Protein AF-A0A929PY31-F1 (afdb_monomer_lite)

Secondary structure (DSSP, 8-state):
---GGGHHHHHHHHHHHHHTSS-HHHHHHHHHHHHHH-SS--HHHHHHHH--SHHHHHHHHHTTS-----HHHHHHHHHHHHHHHHTTSS-HHHHHHHHHHHHTTT-S-HHHHHHHHHHH-TTSTTT---HHHHHHHHHHHHHHHHTTTT--STTGGGHHHHHHHHHHHHHHHHHHHHHHHHHHHHHHHHHHHHHHHHHHHHHHHHHHHHHHHHHHHHHHHHHGGGS---HHHHHHHHHHHHHHHHHHHHHHHHHHHHHHHHHH-GGG-

Structure (mmCIF, N/CA/C/O backbone):
data_AF-A0A929PY31-F1
#
_entry.id   AF-A0A929PY31-F1
#
loop_
_atom_site.group_PDB
_atom_site.id
_atom_site.type_symbol
_atom_site.label_atom_id
_atom_site.label_alt_id
_atom_site.label_comp_id
_atom_site.label_asy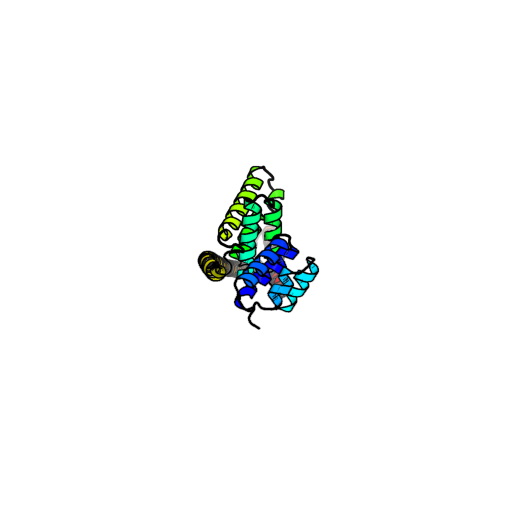m_id
_atom_site.label_entity_id
_atom_site.label_seq_id
_atom_site.pdbx_PDB_ins_code
_atom_site.Cartn_x
_atom_site.Cartn_y
_atom_site.Cartn_z
_atom_site.occupancy
_atom_site.B_iso_or_equiv
_atom_site.auth_seq_id
_atom_site.auth_comp_id
_atom_site.auth_asym_id
_atom_site.auth_atom_id
_atom_site.pdbx_PDB_model_num
ATOM 1 N N . MET A 1 1 ? 7.377 -10.486 29.058 1.00 50.53 1 MET A N 1
ATOM 2 C CA . MET A 1 1 ? 6.664 -9.681 28.049 1.00 50.53 1 MET A CA 1
ATOM 3 C C . MET A 1 1 ? 5.684 -10.590 27.327 1.00 50.53 1 MET A C 1
ATOM 5 O O . MET A 1 1 ? 6.142 -11.313 26.448 1.00 50.53 1 MET A O 1
ATOM 9 N N . PRO A 1 2 ? 4.399 -10.650 27.709 1.00 47.38 2 PRO A N 1
ATOM 10 C CA . PRO A 1 2 ? 3.445 -11.457 26.964 1.00 47.38 2 PRO A CA 1
ATOM 11 C C . PRO A 1 2 ? 2.230 -10.657 26.467 1.00 47.38 2 PRO A C 1
ATOM 13 O O . PRO A 1 2 ? 1.117 -11.148 26.478 1.00 47.38 2 PRO A O 1
ATOM 16 N N . THR A 1 3 ? 2.456 -9.489 25.864 1.00 57.97 3 THR A N 1
ATOM 17 C CA . THR A 1 3 ? 1.496 -8.870 24.925 1.00 57.97 3 THR A CA 1
ATOM 18 C C . THR A 1 3 ? 1.656 -9.390 23.491 1.00 57.97 3 THR A C 1
ATOM 20 O O . THR A 1 3 ? 1.020 -8.882 22.572 1.00 57.97 3 THR A O 1
ATOM 23 N N . GLN A 1 4 ? 2.481 -10.427 23.284 1.00 62.50 4 GLN A N 1
ATOM 24 C CA . GLN A 1 4 ? 2.746 -11.034 21.974 1.00 62.50 4 GLN A CA 1
ATOM 25 C C . GLN A 1 4 ? 1.494 -11.327 21.129 1.00 62.50 4 GLN A C 1
ATOM 27 O O . GLN A 1 4 ? 1.537 -10.980 19.949 1.00 62.50 4 GLN A O 1
ATOM 32 N N . PRO A 1 5 ? 0.382 -11.888 21.657 1.00 81.81 5 PRO A N 1
ATOM 33 C CA . PRO A 1 5 ? -0.779 -12.156 20.805 1.00 81.81 5 PRO A CA 1
ATOM 34 C C . PRO A 1 5 ? -1.480 -10.880 20.314 1.00 81.81 5 PRO A C 1
ATOM 36 O O . PRO A 1 5 ? -2.251 -10.943 19.364 1.00 81.81 5 PRO A O 1
ATOM 39 N N . TYR A 1 6 ? -1.211 -9.721 20.925 1.00 91.69 6 TYR A N 1
ATOM 40 C CA . TYR A 1 6 ? -1.878 -8.454 20.618 1.00 91.69 6 TYR A CA 1
ATOM 41 C C . TYR A 1 6 ? -1.007 -7.485 19.818 1.00 91.69 6 TYR A C 1
ATOM 43 O O . TYR A 1 6 ? -1.440 -6.369 19.552 1.00 91.69 6 TYR A O 1
ATOM 51 N N . HIS A 1 7 ? 0.210 -7.872 19.428 1.00 93.56 7 HIS A N 1
ATOM 52 C CA . HIS A 1 7 ? 1.168 -6.943 18.825 1.00 93.56 7 HIS A CA 1
ATOM 53 C C . HIS A 1 7 ? 0.610 -6.231 17.580 1.00 93.56 7 HIS A C 1
ATOM 55 O O . HIS A 1 7 ? 0.590 -5.002 17.532 1.00 93.56 7 HIS A O 1
ATOM 61 N N . SER A 1 8 ? 0.064 -6.985 16.623 1.00 95.75 8 SER A N 1
ATOM 62 C CA . SER A 1 8 ? -0.545 -6.426 15.409 1.00 95.75 8 SER A CA 1
ATOM 63 C C . SER A 1 8 ? -1.756 -5.544 15.714 1.00 95.75 8 SER A C 1
ATOM 65 O O . SER A 1 8 ? -1.954 -4.526 15.060 1.00 95.75 8 SER A O 1
ATOM 67 N N . LEU A 1 9 ? -2.552 -5.892 16.729 1.00 96.38 9 LEU A N 1
ATOM 68 C CA . LEU A 1 9 ? -3.702 -5.092 17.148 1.00 96.38 9 LEU A CA 1
ATOM 69 C C . LEU A 1 9 ? -3.266 -3.753 17.758 1.00 96.38 9 LEU A C 1
ATOM 71 O O . LEU A 1 9 ? -3.848 -2.720 17.445 1.00 96.38 9 LEU A O 1
ATOM 75 N N . LEU A 1 10 ? -2.202 -3.742 18.563 1.00 96.12 10 LEU A N 1
ATOM 76 C CA . LEU A 1 10 ? -1.644 -2.510 19.124 1.00 96.12 10 LEU A CA 1
ATOM 77 C C . LEU A 1 10 ? -1.073 -1.584 18.040 1.00 96.12 10 LEU A C 1
ATOM 79 O O . LEU A 1 10 ? -1.250 -0.371 18.127 1.00 96.12 10 LEU A O 1
ATOM 83 N N . GLN A 1 11 ? -0.458 -2.139 16.990 1.00 97.00 11 GLN A N 1
ATOM 84 C CA . GLN A 1 11 ? -0.042 -1.373 15.808 1.00 97.00 11 GLN A CA 1
ATOM 85 C C . GLN A 1 11 ? -1.248 -0.731 15.099 1.00 97.00 11 GLN A C 1
ATOM 87 O O . GLN A 1 11 ? -1.212 0.454 14.760 1.00 97.00 11 GLN A O 1
ATOM 92 N N . VAL A 1 12 ? -2.342 -1.488 14.930 1.00 97.88 12 VAL A N 1
ATOM 93 C CA . VAL A 1 12 ? -3.605 -0.987 14.361 1.00 97.88 12 VAL A CA 1
ATOM 94 C C . VAL A 1 12 ? -4.217 0.104 15.236 1.00 97.88 12 VAL A C 1
ATOM 96 O O . VAL A 1 12 ? -4.648 1.121 14.706 1.00 97.88 12 VAL A O 1
ATOM 99 N N . PHE A 1 13 ? -4.225 -0.052 16.560 1.00 97.50 13 PHE A N 1
ATOM 100 C CA . PHE A 1 13 ? -4.707 0.980 17.479 1.00 97.50 13 PHE A CA 1
ATOM 101 C C . PHE A 1 13 ? -3.868 2.246 17.421 1.00 97.50 13 PHE A C 1
ATOM 103 O O . PHE A 1 13 ? -4.427 3.338 17.366 1.00 97.50 13 PHE A O 1
ATOM 110 N N . TYR A 1 14 ? -2.541 2.116 17.389 1.00 97.19 14 TYR A N 1
ATOM 111 C CA . TYR A 1 14 ? -1.655 3.264 17.273 1.00 97.19 14 TYR A CA 1
ATOM 112 C C . TYR A 1 14 ? -1.934 4.046 15.985 1.00 97.19 14 TYR A C 1
ATOM 114 O O . TYR A 1 14 ? -2.257 5.233 16.032 1.00 97.19 14 TYR A O 1
ATOM 122 N N . PHE A 1 15 ? -1.874 3.373 14.833 1.00 97.69 15 PHE A N 1
ATOM 123 C CA . PHE A 1 15 ? -2.133 4.010 13.544 1.00 97.69 15 PHE A CA 1
ATOM 124 C C . PHE A 1 15 ? -3.570 4.539 13.452 1.00 97.69 15 PHE A C 1
ATOM 126 O O . PHE A 1 15 ? -3.802 5.666 13.011 1.00 97.69 15 PHE A O 1
ATOM 133 N N . GLY A 1 16 ? -4.534 3.746 13.916 1.00 97.44 16 GLY A N 1
ATOM 134 C CA . GLY A 1 16 ? -5.951 4.066 13.886 1.00 97.44 16 GLY A CA 1
ATOM 135 C C . GLY A 1 16 ? -6.302 5.288 14.727 1.00 97.44 16 GLY A C 1
ATOM 136 O O . GLY A 1 16 ? -7.076 6.117 14.260 1.00 97.44 16 GLY A O 1
ATOM 137 N N . LEU A 1 17 ? -5.687 5.462 15.900 1.00 96.75 17 LEU A N 1
ATOM 138 C CA . LEU A 1 17 ? -5.826 6.676 16.710 1.00 96.75 17 LEU A CA 1
ATOM 139 C C . LEU A 1 17 ? -5.235 7.901 16.008 1.00 96.75 17 LEU A C 1
ATOM 141 O O . LEU A 1 17 ? -5.871 8.951 15.978 1.00 96.75 17 LEU A O 1
ATOM 145 N N . VAL A 1 18 ? -4.035 7.775 15.423 1.00 96.50 18 VAL A N 1
ATOM 146 C CA . VAL A 1 18 ? -3.376 8.880 14.697 1.00 96.50 18 VAL A CA 1
ATOM 147 C C . VAL A 1 18 ? -4.226 9.354 13.517 1.00 96.50 18 VAL A C 1
ATOM 149 O O . VAL A 1 18 ? -4.238 10.543 13.202 1.00 96.50 18 VAL A O 1
ATOM 152 N N . ARG A 1 19 ? -4.933 8.431 12.859 1.00 96.44 19 ARG A N 1
ATOM 153 C CA . ARG A 1 19 ? -5.731 8.702 11.656 1.00 96.44 19 ARG A CA 1
ATOM 154 C C . ARG A 1 19 ? -7.234 8.834 11.901 1.00 96.44 19 ARG A C 1
ATOM 156 O O . ARG A 1 19 ? -7.964 9.044 10.944 1.00 96.44 19 ARG A O 1
ATOM 163 N N . GLY A 1 20 ? -7.704 8.716 13.143 1.00 96.19 20 GLY A N 1
ATOM 164 C CA . GLY A 1 20 ? -9.135 8.779 13.470 1.00 96.19 20 GLY A CA 1
ATOM 165 C C . GLY A 1 20 ? -9.969 7.587 12.973 1.00 96.19 20 GLY A C 1
ATOM 166 O O . GLY A 1 20 ? -11.195 7.666 12.956 1.00 96.19 20 GLY A O 1
ATOM 167 N N . ILE A 1 21 ? -9.324 6.482 12.586 1.00 97.69 21 ILE A N 1
ATOM 168 C CA . ILE A 1 21 ? -9.982 5.234 12.164 1.00 97.69 21 ILE A CA 1
ATOM 169 C C . ILE A 1 21 ? -10.531 4.489 13.383 1.00 97.69 21 ILE A C 1
ATOM 171 O O . ILE A 1 21 ? -11.618 3.921 13.319 1.00 97.69 21 ILE A O 1
ATOM 175 N N . VAL A 1 22 ? -9.774 4.512 14.486 1.00 97.62 22 VAL A N 1
ATOM 176 C CA . VAL A 1 22 ? -10.123 3.879 15.761 1.00 97.62 22 VAL A CA 1
ATOM 177 C C . VAL A 1 22 ? -10.267 4.957 16.824 1.00 97.62 22 VAL A C 1
ATOM 179 O O . VAL A 1 22 ? -9.435 5.857 16.947 1.00 97.62 22 VAL A O 1
ATOM 182 N N . THR A 1 23 ? -11.327 4.856 17.609 1.00 97.12 23 THR A N 1
ATOM 183 C CA . THR A 1 23 ? -11.631 5.762 18.710 1.00 97.12 23 THR A CA 1
ATOM 184 C C . THR A 1 23 ? -11.025 5.273 20.020 1.00 97.12 23 THR A C 1
ATOM 186 O O . THR A 1 23 ? -10.802 4.083 20.247 1.00 97.12 23 THR A O 1
ATOM 189 N N . LYS A 1 24 ? -10.829 6.210 20.951 1.00 97.25 24 LYS A N 1
ATOM 190 C CA . LYS A 1 24 ? -10.479 5.888 22.337 1.00 97.25 24 LYS A CA 1
ATOM 191 C C . LYS A 1 24 ? -11.470 4.887 22.945 1.00 97.25 24 LYS A C 1
ATOM 193 O O . LYS A 1 24 ? -11.058 3.965 23.636 1.00 97.25 24 LYS A O 1
ATOM 198 N N . GLN A 1 25 ? -12.766 5.089 22.705 1.00 97.31 25 GLN A N 1
ATOM 199 C CA . GLN A 1 25 ? -13.834 4.280 23.287 1.00 97.31 25 GLN A CA 1
ATOM 200 C C . GLN A 1 25 ? -13.745 2.819 22.844 1.00 97.31 25 GLN A C 1
ATOM 202 O O . GLN A 1 25 ? -13.938 1.939 23.674 1.00 97.31 25 GLN A O 1
ATOM 207 N N . GLU A 1 26 ? -13.413 2.560 21.578 1.00 97.56 26 GLU A N 1
ATOM 208 C CA . GLU A 1 26 ? -13.217 1.198 21.067 1.00 97.56 26 GLU A CA 1
ATOM 209 C C . GLU A 1 26 ? -12.029 0.504 21.746 1.00 97.56 26 GLU A C 1
ATOM 211 O O . GLU A 1 26 ? -12.145 -0.648 22.156 1.00 97.56 26 GLU A O 1
ATOM 216 N N . ILE A 1 27 ? -10.916 1.217 21.949 1.00 97.31 27 ILE A N 1
ATOM 217 C CA . ILE A 1 27 ? -9.728 0.670 22.627 1.00 97.31 27 ILE A CA 1
ATOM 218 C C . ILE A 1 27 ? -10.016 0.392 24.103 1.00 97.31 27 ILE A C 1
ATOM 220 O O . ILE A 1 27 ? -9.675 -0.682 24.598 1.00 97.31 27 ILE A O 1
ATOM 224 N N . SER A 1 28 ? -10.660 1.328 24.807 1.00 97.19 28 SER A N 1
ATOM 225 C CA . SER A 1 28 ? -11.035 1.132 26.211 1.00 97.19 28 SER A CA 1
ATOM 226 C C . SER A 1 28 ? -12.030 -0.022 26.364 1.00 97.19 28 SER A C 1
ATOM 228 O O . SER A 1 28 ? -11.832 -0.868 27.227 1.00 97.19 28 SER A O 1
ATOM 230 N N . ALA A 1 29 ? -13.036 -0.125 25.487 1.00 97.19 29 ALA A N 1
ATOM 231 C CA . ALA A 1 29 ? -14.001 -1.226 25.509 1.00 97.19 29 ALA A CA 1
ATOM 232 C C . ALA A 1 29 ? -13.339 -2.588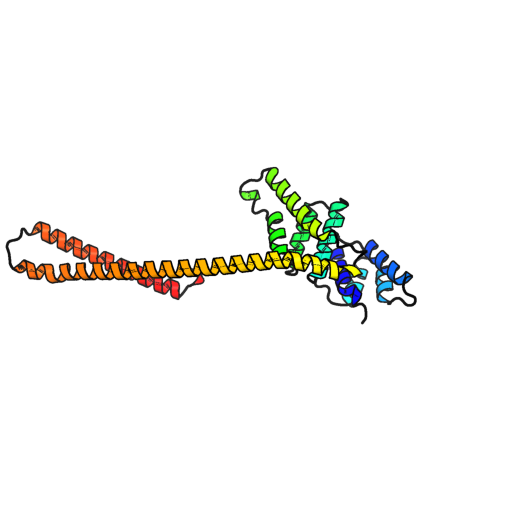 25.242 1.00 97.19 29 ALA A C 1
ATOM 234 O O . ALA A 1 29 ? -13.655 -3.579 25.906 1.00 97.19 29 ALA A O 1
ATOM 235 N N . TRP A 1 30 ? -12.388 -2.642 24.307 1.00 96.56 30 TRP A N 1
ATOM 236 C CA . TRP A 1 30 ? -11.579 -3.836 24.079 1.00 96.56 30 TRP A CA 1
ATOM 237 C C . TRP A 1 30 ? -10.756 -4.204 25.321 1.00 96.56 30 TRP A C 1
ATOM 239 O O . TRP A 1 30 ? -10.787 -5.357 25.754 1.00 96.56 30 TRP A O 1
ATOM 249 N N . ALA A 1 31 ? -10.075 -3.237 25.941 1.00 96.56 31 ALA A N 1
ATOM 250 C CA . ALA A 1 31 ? -9.284 -3.472 27.146 1.00 96.56 31 ALA A CA 1
ATOM 251 C C . ALA A 1 31 ? -10.157 -3.955 28.319 1.00 96.56 31 ALA A C 1
ATOM 253 O O . ALA A 1 31 ? -9.807 -4.930 28.986 1.00 96.56 31 ALA A O 1
ATOM 254 N N . ASP A 1 32 ? -11.330 -3.348 28.515 1.00 97.38 32 ASP A N 1
ATOM 255 C CA . ASP A 1 32 ? -12.320 -3.760 29.515 1.00 97.38 32 ASP A CA 1
ATOM 256 C C . ASP A 1 32 ? -12.763 -5.211 29.314 1.00 97.38 32 ASP A C 1
ATOM 258 O O . ASP A 1 32 ? -12.870 -5.970 30.278 1.00 97.38 32 ASP A O 1
ATOM 262 N N . SER A 1 33 ? -12.976 -5.628 28.062 1.00 96.00 33 SER A N 1
ATOM 263 C CA . SER A 1 33 ? -13.363 -7.008 27.757 1.00 96.00 33 SER A CA 1
ATOM 264 C C . SER A 1 33 ? -12.307 -8.023 28.213 1.00 96.00 33 SER A C 1
ATOM 266 O O . SER A 1 33 ? -12.654 -9.081 28.742 1.00 96.00 33 SER A O 1
ATOM 268 N N . ILE A 1 34 ? -11.020 -7.677 28.091 1.00 94.44 34 ILE A N 1
ATOM 269 C CA . ILE A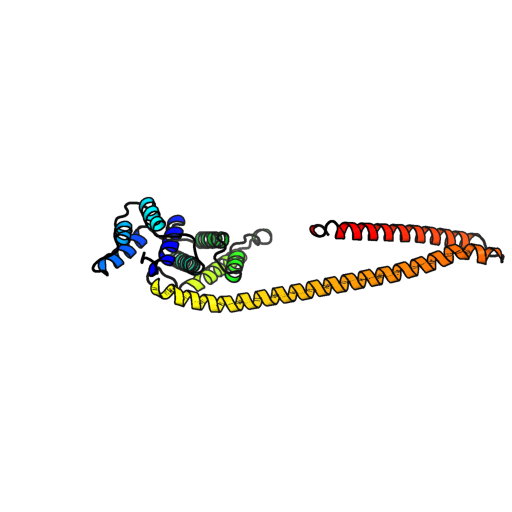 1 34 ? -9.901 -8.511 28.543 1.00 94.44 34 ILE A CA 1
ATOM 270 C C . ILE A 1 34 ? -9.832 -8.533 30.071 1.00 94.44 34 ILE A C 1
ATOM 272 O O . ILE A 1 34 ? -9.694 -9.608 30.654 1.00 94.44 34 ILE A O 1
ATOM 276 N N . ILE A 1 35 ? -9.977 -7.371 30.717 1.00 96.06 35 ILE A N 1
ATOM 277 C CA . ILE A 1 35 ? -9.991 -7.243 32.183 1.00 96.06 35 ILE A CA 1
ATOM 278 C C . ILE A 1 35 ? -11.095 -8.105 32.798 1.00 96.06 35 ILE A C 1
ATOM 280 O O . ILE A 1 35 ? -10.866 -8.772 33.800 1.00 96.06 35 ILE A O 1
ATOM 284 N N . ILE A 1 36 ? -12.284 -8.114 32.193 1.00 97.19 36 ILE A N 1
ATOM 285 C CA . ILE A 1 36 ? -13.423 -8.911 32.668 1.00 97.19 36 ILE A CA 1
ATOM 286 C C . ILE A 1 36 ? -13.185 -10.413 32.458 1.00 97.19 36 ILE A C 1
ATOM 288 O O . ILE A 1 36 ? -13.628 -11.226 33.270 1.00 97.19 36 ILE A O 1
ATOM 292 N N . ALA A 1 37 ? -12.521 -10.796 31.365 1.00 94.69 37 ALA A N 1
ATOM 293 C CA . ALA A 1 37 ? -12.315 -12.196 31.000 1.00 94.69 37 ALA A CA 1
ATOM 294 C C . ALA A 1 37 ? -11.170 -12.882 31.767 1.00 94.69 37 ALA A C 1
ATOM 296 O O . ALA A 1 37 ? -11.138 -14.112 31.832 1.00 94.69 37 ALA A O 1
ATOM 297 N N . GLN A 1 38 ? -10.224 -12.120 32.319 1.00 94.06 38 GLN A N 1
ATOM 298 C CA . GLN A 1 38 ? -9.038 -12.646 32.997 1.00 94.06 38 GLN A CA 1
ATOM 299 C C . GLN A 1 38 ? -9.145 -12.486 34.518 1.00 94.06 38 GLN A C 1
ATOM 301 O O . GLN A 1 38 ? -9.552 -11.444 35.015 1.00 94.06 38 GLN A O 1
ATOM 306 N N . GLU A 1 39 ? -8.742 -13.514 35.271 1.00 93.56 39 GLU A N 1
ATOM 307 C CA . GLU A 1 39 ? -8.720 -13.461 36.743 1.00 93.56 39 GLU A CA 1
ATOM 308 C C . GLU A 1 39 ? -7.646 -12.489 37.265 1.00 93.56 39 GLU A C 1
ATOM 310 O O . GLU A 1 39 ? -7.874 -11.758 38.226 1.00 93.56 39 GLU A O 1
ATOM 315 N N . GLU A 1 40 ? -6.497 -12.436 36.585 1.00 93.00 40 GLU A N 1
ATOM 316 C CA . GLU A 1 40 ? -5.382 -11.531 36.878 1.00 93.00 40 GLU A CA 1
ATOM 317 C C . GLU A 1 40 ? -4.955 -10.805 35.588 1.00 93.00 40 GLU A C 1
ATOM 319 O O . GLU A 1 40 ? -3.997 -11.224 34.933 1.00 93.00 40 GLU A O 1
ATOM 324 N N . PRO A 1 41 ? -5.678 -9.749 35.165 1.00 91.19 41 PRO A N 1
ATOM 325 C CA . PRO A 1 41 ? -5.353 -9.038 33.936 1.00 91.19 41 PRO A CA 1
ATOM 326 C C . PRO A 1 41 ? -4.029 -8.284 34.058 1.00 91.19 41 PRO A C 1
ATOM 328 O O . PRO A 1 41 ? -3.709 -7.703 35.099 1.00 91.19 41 PRO A O 1
ATOM 331 N N . GLU A 1 42 ? -3.258 -8.253 32.970 1.00 92.69 42 GLU A N 1
ATOM 332 C CA . GLU A 1 42 ? -2.017 -7.480 32.936 1.00 92.69 42 GLU A CA 1
ATOM 333 C C . GLU A 1 42 ? -2.298 -5.984 33.147 1.00 92.69 42 GLU A C 1
ATOM 335 O O . GLU A 1 42 ? -3.236 -5.420 32.581 1.00 92.69 42 GLU A O 1
ATOM 340 N N . TYR A 1 43 ? -1.435 -5.323 33.927 1.00 93.50 43 TYR A N 1
ATOM 341 C CA . TYR A 1 43 ? -1.570 -3.904 34.281 1.00 93.50 43 TYR A CA 1
ATOM 342 C C . TYR A 1 43 ? -1.712 -2.984 33.055 1.00 93.50 43 TYR A C 1
ATOM 344 O O . TYR A 1 43 ? -2.447 -2.004 33.102 1.00 93.50 43 TYR A O 1
ATOM 352 N N . PHE A 1 44 ? -1.097 -3.356 31.932 1.00 94.44 44 PHE A N 1
ATOM 353 C CA . PHE A 1 44 ? -1.238 -2.663 30.654 1.00 94.44 44 PHE A CA 1
ATOM 354 C C . PHE A 1 44 ? -2.701 -2.490 30.203 1.00 94.44 44 PHE A C 1
ATOM 356 O O . PHE A 1 44 ? -3.083 -1.406 29.768 1.00 94.44 44 PHE A O 1
ATOM 363 N N . PHE A 1 45 ? -3.547 -3.519 30.332 1.00 95.38 45 PHE A N 1
ATOM 364 C CA . PHE A 1 45 ? -4.959 -3.405 29.940 1.00 95.38 45 PHE A CA 1
ATOM 365 C C . PHE A 1 45 ? -5.714 -2.443 30.856 1.00 95.38 45 PHE A C 1
ATOM 367 O O . PHE A 1 45 ? -6.564 -1.688 30.389 1.00 95.38 45 PHE A O 1
ATOM 374 N N . ILE A 1 46 ? -5.362 -2.420 32.146 1.00 95.62 46 ILE A N 1
ATOM 375 C CA . ILE A 1 46 ? -5.924 -1.467 33.106 1.00 95.62 46 ILE A CA 1
ATOM 376 C C . ILE A 1 46 ? -5.557 -0.040 32.689 1.00 95.62 46 ILE A C 1
ATOM 378 O O . ILE A 1 46 ? -6.441 0.809 32.652 1.00 95.62 46 ILE A O 1
ATOM 382 N N . GLU A 1 47 ? -4.300 0.218 32.310 1.00 96.25 47 GLU A N 1
ATOM 383 C CA . GLU A 1 47 ? -3.871 1.536 31.820 1.00 96.25 47 GLU A CA 1
ATOM 384 C C . GLU A 1 47 ? -4.653 1.986 30.579 1.00 96.25 47 GLU A C 1
ATOM 386 O O . GLU A 1 47 ? -5.096 3.132 30.524 1.00 96.25 47 GLU A O 1
ATOM 391 N N . LEU A 1 48 ? -4.887 1.092 29.612 1.00 96.44 48 LEU A N 1
ATOM 392 C CA . LEU A 1 48 ? -5.689 1.409 28.424 1.00 96.44 48 LEU A CA 1
ATOM 393 C C . LEU A 1 48 ? -7.164 1.693 28.750 1.00 96.44 48 LEU A C 1
ATOM 395 O O . LEU A 1 48 ? -7.772 2.582 28.150 1.00 96.44 48 LEU A O 1
ATOM 399 N N . SER A 1 49 ? -7.740 0.950 29.695 1.00 97.50 49 SER A N 1
ATOM 400 C CA . SER A 1 49 ? -9.122 1.135 30.150 1.00 97.50 49 SER A CA 1
ATOM 401 C C . SER A 1 49 ? -9.317 2.490 30.843 1.00 97.50 49 SER A C 1
ATOM 403 O O . SER A 1 49 ? -10.258 3.223 30.531 1.00 97.50 49 SER A O 1
ATOM 405 N N . ILE A 1 50 ? -8.397 2.866 31.741 1.00 97.44 50 ILE A N 1
ATOM 406 C CA . ILE A 1 50 ? -8.529 4.079 32.565 1.00 97.44 50 ILE A CA 1
ATOM 407 C C . ILE A 1 50 ? -7.944 5.342 31.928 1.00 97.44 50 ILE A C 1
ATOM 409 O O . ILE A 1 50 ? -8.120 6.424 32.496 1.00 97.44 50 ILE A O 1
ATOM 413 N N . ALA A 1 51 ? -7.253 5.229 30.789 1.00 97.69 51 ALA A N 1
ATOM 414 C CA . ALA A 1 51 ? -6.681 6.371 30.084 1.00 97.69 51 ALA A CA 1
ATOM 415 C C . ALA A 1 51 ? -7.740 7.465 29.894 1.00 97.69 51 ALA A C 1
ATOM 417 O O . ALA A 1 51 ? -8.861 7.223 29.441 1.00 97.69 51 ALA A O 1
ATOM 418 N N . THR A 1 52 ? -7.410 8.697 30.256 1.00 96.31 52 THR A N 1
ATOM 419 C CA . THR A 1 52 ? -8.336 9.833 30.268 1.00 96.31 52 THR A CA 1
ATOM 420 C C . THR A 1 52 ? -8.360 10.567 28.933 1.00 96.31 52 THR A C 1
ATOM 422 O O . THR A 1 52 ? -9.427 11.028 28.514 1.00 96.31 52 THR A O 1
ATOM 425 N N . ASP A 1 53 ? -7.257 10.545 28.188 1.00 95.88 53 ASP A N 1
ATOM 426 C CA . ASP A 1 53 ? -7.134 11.149 26.865 1.00 95.88 53 ASP A CA 1
ATOM 427 C C . ASP A 1 53 ? -6.344 10.274 25.867 1.00 95.88 53 ASP A C 1
ATOM 429 O O . ASP A 1 53 ? -5.888 9.174 26.180 1.00 95.88 53 ASP A O 1
ATOM 433 N N . ILE A 1 54 ? -6.245 10.747 24.620 1.00 95.88 54 ILE A N 1
ATOM 434 C CA . ILE A 1 54 ? -5.556 10.039 23.529 1.00 95.88 54 ILE A CA 1
ATOM 435 C C . ILE A 1 54 ? -4.028 10.007 23.746 1.00 95.88 54 ILE A C 1
ATOM 437 O O . ILE A 1 54 ? -3.373 9.057 23.323 1.00 95.88 54 ILE A O 1
ATOM 441 N N . ASN A 1 55 ? -3.443 10.999 24.426 1.00 95.94 55 ASN A N 1
ATOM 442 C CA . ASN A 1 55 ? -1.998 11.042 24.674 1.00 95.94 55 ASN A CA 1
ATOM 443 C C . ASN A 1 55 ? -1.575 9.980 25.695 1.00 95.94 55 ASN A C 1
ATOM 445 O O . ASN A 1 55 ? -0.522 9.354 25.541 1.00 95.94 55 ASN A O 1
ATOM 449 N N . GLU A 1 56 ? -2.403 9.754 26.716 1.00 96.44 56 GLU A N 1
ATOM 450 C CA . GLU A 1 56 ? -2.217 8.660 27.670 1.00 96.44 56 GLU A CA 1
ATOM 451 C C . GLU A 1 56 ? -2.291 7.300 26.963 1.00 96.44 56 GLU A C 1
ATOM 453 O O . GLU A 1 56 ? -1.398 6.474 27.155 1.00 96.44 56 GLU A O 1
ATOM 458 N N . LEU A 1 57 ? -3.257 7.103 26.052 1.00 95.81 57 LEU A N 1
ATOM 459 C CA . LEU A 1 57 ? -3.320 5.894 25.220 1.00 95.81 57 LEU A CA 1
ATOM 460 C C . LEU A 1 57 ? -2.069 5.710 24.354 1.00 95.81 57 LEU A C 1
ATOM 462 O O . LEU A 1 57 ? -1.514 4.613 24.313 1.00 95.81 57 LEU A O 1
ATOM 466 N N . PHE A 1 58 ? -1.585 6.764 23.690 1.00 95.12 58 PHE A N 1
ATOM 467 C CA . PHE A 1 58 ? -0.349 6.678 22.908 1.00 95.12 58 PHE A CA 1
ATOM 468 C C . PHE A 1 58 ? 0.849 6.287 23.765 1.00 95.12 58 PHE A C 1
ATOM 470 O O . PHE A 1 58 ? 1.671 5.478 23.337 1.00 95.12 58 PHE A O 1
ATOM 477 N N . THR A 1 59 ? 0.952 6.851 24.967 1.00 94.56 59 THR A N 1
ATOM 478 C CA . THR A 1 59 ? 2.042 6.543 25.896 1.00 94.56 59 THR A CA 1
ATOM 479 C C . THR A 1 59 ? 1.986 5.081 26.332 1.00 94.56 59 THR A C 1
ATOM 481 O O . THR A 1 59 ? 3.005 4.393 26.273 1.00 94.56 59 THR A O 1
ATOM 484 N N . ALA A 1 60 ? 0.796 4.588 26.686 1.00 94.62 60 ALA A N 1
ATOM 485 C CA . ALA A 1 60 ? 0.586 3.195 27.058 1.00 94.62 60 ALA A CA 1
ATOM 486 C C . ALA A 1 60 ? 0.935 2.245 25.901 1.00 94.62 60 ALA A C 1
ATOM 488 O O . ALA A 1 60 ? 1.759 1.350 26.081 1.00 94.62 60 ALA A O 1
ATOM 489 N N . ILE A 1 61 ? 0.398 2.469 24.695 1.00 94.75 61 ILE A N 1
ATOM 490 C CA . ILE A 1 61 ? 0.649 1.610 23.523 1.00 94.75 61 ILE A CA 1
ATOM 491 C C . ILE A 1 61 ? 2.142 1.593 23.151 1.00 94.75 61 ILE A C 1
ATOM 493 O O . ILE A 1 61 ? 2.721 0.519 22.985 1.00 94.75 61 ILE A O 1
ATOM 497 N N . ASN A 1 62 ? 2.794 2.760 23.090 1.00 92.06 62 ASN A N 1
ATOM 498 C CA . ASN A 1 62 ? 4.221 2.865 22.760 1.00 92.06 62 ASN A CA 1
ATOM 499 C C . ASN A 1 62 ? 5.139 2.197 23.794 1.00 92.06 62 ASN A C 1
ATOM 501 O O . ASN A 1 62 ? 6.269 1.840 23.469 1.00 92.06 62 ASN A O 1
ATOM 505 N N . SER A 1 63 ? 4.692 2.038 25.044 1.00 91.12 63 SER A N 1
ATOM 506 C CA . SER A 1 63 ? 5.509 1.416 26.093 1.00 91.12 63 SER A CA 1
ATOM 507 C C . SER A 1 63 ? 5.738 -0.087 25.877 1.00 91.12 63 SER A C 1
ATOM 509 O O . SER A 1 63 ? 6.658 -0.663 26.460 1.00 91.12 63 SER A O 1
ATOM 511 N N . VAL A 1 64 ? 4.919 -0.722 25.031 1.00 86.88 64 VAL A N 1
ATOM 512 C CA . VAL A 1 64 ? 4.845 -2.182 24.899 1.00 86.88 64 VAL A CA 1
ATOM 513 C C . VAL A 1 64 ? 5.616 -2.725 23.693 1.00 86.88 64 VAL A C 1
ATOM 515 O O . VAL A 1 64 ? 5.971 -3.906 23.686 1.00 86.88 64 VAL A O 1
ATOM 518 N N . GLY A 1 65 ? 5.940 -1.901 22.693 1.00 82.12 65 GLY A N 1
ATOM 519 C CA . GLY A 1 65 ? 6.748 -2.355 21.562 1.00 82.12 65 GLY A CA 1
ATOM 520 C C . GLY A 1 65 ? 6.714 -1.451 20.337 1.00 82.12 65 GLY A C 1
ATOM 521 O O . GLY A 1 65 ? 6.324 -0.290 20.406 1.00 82.12 65 GLY A O 1
ATOM 522 N N . ASP A 1 66 ? 7.162 -2.020 19.219 1.00 89.12 66 ASP A N 1
ATOM 523 C CA . ASP A 1 66 ? 7.192 -1.356 17.919 1.00 89.12 66 ASP A CA 1
ATOM 524 C C . ASP A 1 66 ? 5.775 -1.047 17.414 1.00 89.12 66 ASP A C 1
ATOM 526 O O . ASP A 1 66 ? 4.895 -1.912 17.415 1.00 89.12 66 ASP A O 1
ATOM 530 N N . THR A 1 67 ? 5.571 0.193 16.982 1.00 91.81 67 THR A N 1
ATOM 531 C CA . THR A 1 67 ? 4.313 0.694 16.423 1.00 91.81 67 THR A CA 1
ATOM 532 C C . THR A 1 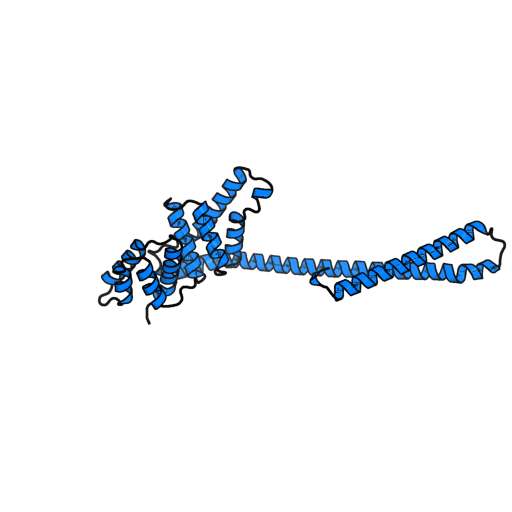67 ? 4.332 0.789 14.901 1.00 91.81 67 THR A C 1
ATOM 534 O O . THR A 1 67 ? 3.325 1.176 14.304 1.00 91.81 67 THR A O 1
ATOM 537 N N . ALA A 1 68 ? 5.441 0.408 14.258 1.00 95.31 68 ALA A N 1
ATOM 538 C CA . ALA A 1 68 ? 5.499 0.257 12.814 1.00 95.31 68 ALA A CA 1
ATOM 539 C C . ALA A 1 68 ? 4.496 -0.804 12.344 1.00 95.31 68 ALA A C 1
ATOM 541 O O . ALA A 1 68 ? 4.393 -1.886 12.920 1.00 95.31 68 ALA A O 1
ATOM 542 N N . LEU A 1 69 ? 3.747 -0.494 11.285 1.00 97.44 69 LEU A N 1
ATOM 543 C CA . LEU A 1 69 ? 2.832 -1.458 10.688 1.00 97.44 69 LEU A CA 1
ATOM 544 C C . LEU A 1 69 ? 3.614 -2.610 10.043 1.00 97.44 69 LEU A C 1
ATOM 546 O O . LEU A 1 69 ? 4.681 -2.433 9.461 1.00 97.44 69 LEU A O 1
ATOM 550 N N . THR A 1 70 ? 3.027 -3.795 10.111 1.00 97.06 70 THR A N 1
ATOM 551 C CA . THR A 1 70 ? 3.412 -4.980 9.345 1.00 97.06 70 THR A CA 1
ATOM 552 C C . THR A 1 70 ? 2.393 -5.186 8.220 1.00 97.06 70 THR A C 1
ATOM 554 O O . THR A 1 70 ? 1.308 -4.601 8.268 1.00 97.06 70 THR A O 1
ATOM 557 N N . PRO A 1 71 ? 2.654 -6.065 7.237 1.00 97.88 71 PRO A N 1
ATOM 558 C CA . PRO A 1 71 ? 1.650 -6.398 6.225 1.00 97.88 71 PRO A CA 1
ATOM 559 C C . PRO A 1 71 ? 0.327 -6.914 6.818 1.00 97.88 71 PRO A C 1
ATOM 561 O O . PRO A 1 71 ? -0.745 -6.674 6.270 1.00 97.88 71 PRO A O 1
ATOM 564 N N . LEU A 1 72 ? 0.375 -7.616 7.957 1.00 97.88 72 LEU A N 1
ATOM 565 C CA . LEU A 1 72 ? -0.818 -8.076 8.669 1.00 97.88 72 LEU A CA 1
ATOM 566 C C . LEU A 1 72 ? -1.628 -6.903 9.230 1.00 97.88 72 LEU A C 1
ATOM 568 O O . LEU A 1 72 ? -2.819 -6.786 8.942 1.00 97.88 72 LEU A O 1
ATOM 572 N N . SER A 1 73 ? -0.989 -6.027 10.011 1.00 98.06 73 SER A N 1
ATOM 573 C CA . SER A 1 73 ? -1.678 -4.893 10.632 1.00 98.06 73 SER A CA 1
ATOM 574 C C . SER A 1 73 ? -2.114 -3.845 9.608 1.00 98.06 73 SER A C 1
ATOM 576 O O . SER A 1 73 ? -3.208 -3.310 9.739 1.00 98.06 73 SER A O 1
ATOM 578 N N . ALA A 1 74 ? -1.353 -3.610 8.536 1.00 98.50 74 ALA A N 1
ATOM 579 C CA . ALA A 1 74 ? -1.763 -2.722 7.446 1.00 98.50 74 ALA A CA 1
ATOM 580 C C . ALA A 1 74 ? -3.054 -3.196 6.754 1.00 98.50 74 ALA A C 1
ATOM 582 O O . ALA A 1 74 ? -3.958 -2.400 6.508 1.00 98.50 74 ALA A O 1
ATOM 583 N N . ARG A 1 75 ? -3.195 -4.502 6.506 1.00 98.62 75 ARG A N 1
ATOM 584 C CA . ARG A 1 75 ? -4.427 -5.076 5.935 1.00 98.62 75 ARG A CA 1
ATOM 585 C C . ARG A 1 75 ? -5.601 -5.045 6.902 1.00 98.62 75 ARG A C 1
ATOM 587 O O . ARG A 1 75 ? -6.731 -4.821 6.477 1.00 98.62 75 ARG A O 1
ATOM 594 N N . ALA A 1 76 ? -5.340 -5.218 8.196 1.00 98.56 76 ALA A N 1
ATOM 595 C CA . ALA A 1 76 ? -6.361 -5.003 9.210 1.00 98.56 76 ALA A CA 1
ATOM 596 C C . ALA A 1 76 ? -6.842 -3.542 9.207 1.00 98.56 76 ALA A C 1
ATOM 598 O O . ALA A 1 76 ? -8.047 -3.312 9.231 1.00 98.56 76 ALA A O 1
ATOM 599 N N . VAL A 1 77 ? -5.936 -2.561 9.070 1.00 98.69 77 VAL A N 1
ATOM 600 C CA . VAL A 1 77 ? -6.314 -1.148 8.880 1.00 98.69 77 VAL A CA 1
ATOM 601 C C . VAL A 1 77 ? -7.193 -0.969 7.636 1.00 98.69 77 VAL A C 1
ATOM 603 O O . VAL A 1 77 ? -8.215 -0.298 7.741 1.00 98.69 77 VAL A O 1
ATOM 606 N N . LEU A 1 78 ? -6.864 -1.589 6.494 1.00 98.75 78 LEU A N 1
ATOM 607 C CA . LEU A 1 78 ? -7.717 -1.546 5.292 1.00 98.75 78 LEU A CA 1
ATOM 608 C C . LEU A 1 78 ? -9.133 -2.076 5.563 1.00 98.75 78 LEU A C 1
ATOM 610 O O . LEU A 1 78 ? -10.111 -1.459 5.145 1.00 98.75 78 LEU A O 1
ATOM 614 N N . GLY A 1 79 ? -9.264 -3.171 6.315 1.00 98.62 79 GLY A N 1
ATOM 615 C CA . GLY A 1 79 ? -10.575 -3.681 6.721 1.00 98.62 79 GLY A CA 1
ATOM 616 C C . GLY A 1 79 ? -11.331 -2.739 7.658 1.00 98.62 79 GLY A C 1
ATOM 617 O O . GLY A 1 79 ? -12.536 -2.559 7.510 1.00 98.62 79 GLY A O 1
ATOM 618 N N . LEU A 1 80 ? -10.643 -2.058 8.579 1.00 98.62 80 LEU A N 1
ATOM 619 C CA . LEU A 1 80 ? -11.285 -1.035 9.410 1.00 98.62 80 LEU A CA 1
ATOM 620 C C . LEU A 1 80 ? -11.741 0.172 8.584 1.00 98.62 80 LEU A C 1
ATOM 622 O O . LEU A 1 80 ? -12.839 0.671 8.814 1.00 98.62 80 LEU A O 1
ATOM 626 N N . ILE A 1 81 ? -10.950 0.612 7.601 1.00 98.62 81 ILE A N 1
ATOM 627 C CA . ILE A 1 81 ? -11.356 1.666 6.658 1.00 98.62 81 ILE A CA 1
ATOM 628 C C . ILE A 1 81 ? -12.634 1.244 5.923 1.00 98.62 81 ILE A C 1
ATOM 630 O O . ILE A 1 81 ? -13.574 2.035 5.854 1.00 98.62 81 ILE A O 1
ATOM 634 N N . TRP A 1 82 ? -12.708 -0.008 5.450 1.00 98.62 82 TRP A N 1
ATOM 635 C CA . TRP A 1 82 ? -13.924 -0.563 4.849 1.00 98.62 82 TRP A CA 1
ATOM 636 C C . TRP A 1 82 ? -15.137 -0.439 5.779 1.00 98.62 82 TRP A C 1
ATOM 638 O O . TRP A 1 82 ? -16.147 0.133 5.380 1.00 98.62 82 TRP A O 1
ATOM 648 N N . HIS A 1 83 ? -15.040 -0.907 7.028 1.00 98.44 83 HIS A N 1
ATOM 649 C CA . HIS A 1 83 ? -16.173 -0.869 7.965 1.00 98.44 83 HIS A CA 1
ATOM 650 C C . HIS A 1 83 ? -16.624 0.556 8.288 1.00 98.44 83 HIS A C 1
ATOM 652 O O . HIS A 1 83 ? -17.816 0.817 8.444 1.00 98.44 83 HIS A O 1
ATOM 658 N N . ARG A 1 84 ? -15.683 1.504 8.372 1.00 98.19 84 ARG A N 1
ATOM 659 C CA . ARG A 1 84 ? -15.994 2.925 8.587 1.00 98.19 84 ARG A CA 1
ATOM 660 C C . ARG A 1 84 ? -16.717 3.524 7.380 1.00 98.19 84 ARG A C 1
ATOM 662 O O . ARG A 1 84 ? -17.677 4.269 7.573 1.00 98.19 84 ARG A O 1
ATOM 669 N N . LEU A 1 85 ? -16.284 3.179 6.167 1.00 98.31 85 LEU A N 1
ATOM 670 C CA . LEU A 1 85 ? -16.931 3.584 4.919 1.00 98.31 85 LEU A CA 1
ATOM 671 C C . LEU A 1 85 ? -18.341 2.981 4.803 1.00 98.31 85 LEU A C 1
ATOM 673 O O . LEU A 1 85 ? -19.299 3.704 4.546 1.00 98.31 85 LEU A O 1
ATOM 677 N N . GLU A 1 86 ? -18.488 1.678 5.053 1.00 98.44 86 GLU A N 1
ATOM 678 C CA . GLU A 1 86 ? -19.768 0.957 4.998 1.00 98.44 86 GLU A CA 1
ATOM 679 C C . GLU A 1 86 ? -20.780 1.500 6.020 1.00 98.44 86 GLU A C 1
ATOM 681 O O . GLU A 1 86 ? -21.963 1.657 5.714 1.00 98.44 86 GLU A O 1
ATOM 686 N N . ALA A 1 87 ? -20.313 1.868 7.216 1.00 97.94 87 ALA A N 1
ATOM 687 C CA . ALA A 1 87 ? -21.135 2.505 8.243 1.00 97.94 87 ALA A CA 1
ATOM 688 C C . ALA A 1 87 ? -21.497 3.974 7.933 1.00 97.94 87 ALA A C 1
ATOM 690 O O . ALA A 1 87 ? -22.246 4.588 8.696 1.00 97.94 87 ALA A O 1
ATOM 691 N N . GLY A 1 88 ? -20.956 4.561 6.858 1.00 97.81 88 GLY A N 1
ATOM 692 C CA . GLY A 1 88 ? -21.114 5.979 6.524 1.00 97.81 88 GLY A CA 1
ATOM 693 C C . GLY A 1 88 ? -20.435 6.923 7.522 1.00 97.81 88 GLY A C 1
ATOM 694 O O . GLY A 1 88 ? -20.828 8.083 7.637 1.00 97.81 88 GLY A O 1
ATOM 695 N N . ALA A 1 89 ? -19.456 6.424 8.284 1.00 97.69 89 ALA A N 1
ATOM 696 C CA . ALA A 1 89 ? -18.706 7.212 9.258 1.00 97.69 89 ALA A CA 1
ATOM 697 C C . ALA A 1 89 ? -17.597 8.056 8.609 1.00 97.69 89 ALA A C 1
ATOM 699 O O . ALA A 1 89 ? -17.181 9.050 9.199 1.00 97.69 89 ALA A O 1
ATOM 700 N N . ILE A 1 90 ? -17.142 7.644 7.424 1.00 98.19 90 ILE A N 1
ATOM 701 C CA . ILE A 1 90 ? -16.245 8.377 6.525 1.00 98.19 90 ILE A CA 1
ATOM 702 C C . ILE A 1 90 ? -16.811 8.286 5.104 1.00 98.19 90 ILE A C 1
ATOM 704 O O . ILE A 1 90 ? -17.547 7.344 4.793 1.00 98.19 90 ILE A O 1
ATOM 708 N N . ASP A 1 91 ? -16.483 9.247 4.244 1.00 97.75 91 ASP A N 1
ATOM 709 C CA . ASP A 1 91 ? -16.791 9.144 2.817 1.00 97.75 91 ASP A CA 1
ATOM 710 C C . ASP A 1 91 ? -15.675 8.412 2.046 1.00 97.75 91 ASP A C 1
ATOM 712 O O . ASP A 1 91 ? -14.633 8.043 2.594 1.00 97.75 91 ASP A O 1
ATOM 716 N N . ILE A 1 92 ? -15.912 8.140 0.761 1.00 96.69 92 ILE A N 1
ATOM 717 C CA . ILE A 1 92 ? -14.937 7.434 -0.082 1.00 96.69 92 ILE A CA 1
ATOM 718 C C . ILE A 1 92 ? -13.674 8.263 -0.345 1.00 96.69 92 ILE A C 1
ATOM 720 O O . ILE A 1 92 ? -12.612 7.673 -0.505 1.00 96.69 92 ILE A O 1
ATOM 724 N N . GLU A 1 93 ? -13.742 9.599 -0.349 1.00 95.38 93 GLU A N 1
ATOM 725 C CA . GLU A 1 93 ? -12.548 10.431 -0.558 1.00 95.38 93 GLU A CA 1
ATOM 726 C C . GLU A 1 93 ? -11.612 10.328 0.643 1.00 95.38 93 GLU A C 1
ATOM 728 O O . GLU A 1 93 ? -10.402 10.144 0.497 1.00 95.38 93 GLU A O 1
ATOM 733 N N . GLU A 1 94 ? -12.184 10.372 1.845 1.00 97.12 94 GLU A N 1
ATOM 734 C CA . GLU A 1 94 ? -11.464 10.127 3.086 1.00 97.12 94 GLU A CA 1
ATOM 735 C C . GLU A 1 94 ? -10.894 8.701 3.117 1.00 97.12 94 GLU A C 1
ATOM 737 O O . GLU A 1 94 ? -9.714 8.518 3.421 1.00 97.12 94 GLU A O 1
ATOM 742 N N . ALA A 1 95 ? -11.672 7.688 2.718 1.00 98.00 95 ALA A N 1
ATOM 743 C CA . ALA A 1 95 ? -11.196 6.306 2.643 1.00 98.00 95 ALA A CA 1
ATOM 744 C C . ALA A 1 95 ? -10.019 6.129 1.659 1.00 98.00 95 ALA A C 1
ATOM 746 O O . ALA A 1 95 ? -9.029 5.474 2.000 1.00 98.00 95 ALA A O 1
ATOM 747 N N . ILE A 1 96 ? -10.079 6.745 0.471 1.00 95.75 96 ILE A N 1
ATOM 748 C CA . ILE A 1 96 ? -8.984 6.742 -0.516 1.00 95.75 96 ILE A CA 1
ATOM 749 C C . ILE A 1 96 ? -7.752 7.463 0.049 1.00 95.75 96 ILE A C 1
ATOM 751 O O . ILE A 1 96 ? -6.642 6.934 -0.031 1.00 95.75 96 ILE A O 1
ATOM 755 N N . SER A 1 97 ? -7.929 8.621 0.694 1.00 95.69 97 SER A N 1
ATOM 756 C CA . SER A 1 97 ? -6.827 9.350 1.339 1.00 95.69 97 SER A CA 1
ATOM 757 C C . SER A 1 97 ? -6.145 8.531 2.445 1.00 95.69 97 SER A C 1
ATOM 759 O O . SER A 1 97 ? -4.921 8.603 2.618 1.00 95.69 97 SER A O 1
ATOM 761 N N . LEU A 1 98 ? -6.907 7.732 3.192 1.00 97.50 98 LEU A N 1
ATOM 762 C CA . LEU A 1 98 ? -6.360 6.821 4.197 1.00 97.50 98 LEU A CA 1
ATOM 763 C C . LEU A 1 98 ? -5.591 5.657 3.551 1.00 97.50 98 LEU A C 1
ATOM 765 O O . LEU A 1 98 ? -4.515 5.307 4.041 1.00 97.50 98 LEU A O 1
ATOM 769 N N . CYS A 1 99 ? -6.074 5.113 2.428 1.00 97.38 99 CYS A N 1
ATOM 770 C CA . CYS A 1 99 ? -5.349 4.101 1.648 1.00 97.38 99 CYS A CA 1
ATOM 771 C C . CYS A 1 99 ? -4.011 4.637 1.116 1.00 97.38 99 CYS A C 1
ATOM 773 O O . CYS A 1 99 ? -2.980 3.990 1.291 1.00 97.38 99 CYS A O 1
ATOM 775 N N . SER A 1 100 ? -4.005 5.850 0.555 1.00 94.88 100 SER A N 1
ATOM 776 C CA . SER A 1 100 ? -2.796 6.562 0.105 1.00 94.88 100 SER A CA 1
ATOM 777 C C . SER A 1 100 ? -1.757 6.711 1.222 1.00 94.88 100 SER A C 1
ATOM 779 O O . SER A 1 100 ? -0.556 6.511 1.047 1.00 94.88 100 SER A O 1
ATOM 781 N N . THR A 1 101 ? -2.209 6.978 2.446 1.00 95.81 101 THR A N 1
ATOM 782 C CA . THR A 1 101 ? -1.286 7.053 3.581 1.00 95.81 101 THR A CA 1
ATOM 783 C C . THR A 1 101 ? -0.564 5.721 3.816 1.00 95.81 101 THR A C 1
ATOM 785 O O . THR A 1 101 ? 0.616 5.729 4.165 1.00 95.81 101 THR A O 1
ATOM 788 N N . LEU A 1 102 ? -1.230 4.580 3.614 1.00 96.56 102 LEU A N 1
ATOM 789 C CA . LEU A 1 102 ? -0.617 3.259 3.783 1.00 96.56 102 LEU A CA 1
ATOM 790 C C . LEU A 1 102 ? 0.413 2.943 2.690 1.00 96.56 102 LEU A C 1
ATOM 792 O O . LEU A 1 102 ? 1.427 2.317 2.999 1.00 96.56 102 LEU A O 1
ATOM 796 N N . THR A 1 103 ? 0.214 3.405 1.449 1.00 95.25 103 THR A N 1
ATOM 797 C CA . THR A 1 103 ? 1.194 3.193 0.363 1.00 95.25 103 THR A CA 1
ATOM 798 C C . THR A 1 103 ? 2.518 3.899 0.654 1.00 95.25 103 THR A C 1
ATOM 800 O O . THR A 1 103 ? 3.584 3.360 0.363 1.00 95.25 103 THR A O 1
ATOM 803 N N . SER A 1 104 ? 2.478 5.051 1.334 1.00 93.38 104 SER A N 1
ATOM 804 C CA . SER A 1 104 ? 3.678 5.800 1.735 1.00 93.38 104 SER A CA 1
ATOM 805 C C . SER A 1 104 ? 4.560 5.092 2.777 1.00 93.38 104 SER A C 1
ATOM 807 O O . SER A 1 104 ? 5.700 5.505 2.994 1.00 93.38 104 SER A O 1
ATOM 809 N N . LEU A 1 105 ? 4.048 4.038 3.424 1.00 94.50 105 LEU A N 1
ATOM 810 C CA . LEU A 1 105 ? 4.750 3.298 4.475 1.00 94.50 105 LEU A CA 1
ATOM 811 C C . LEU A 1 105 ? 5.524 2.076 3.961 1.00 94.50 105 LEU A C 1
ATOM 813 O O . LEU A 1 105 ? 6.249 1.477 4.749 1.00 94.50 105 LEU A O 1
ATOM 817 N N . ASP A 1 106 ? 5.378 1.705 2.683 1.00 95.06 106 ASP A N 1
ATOM 818 C CA . ASP A 1 106 ? 6.044 0.536 2.071 1.00 95.06 106 ASP A CA 1
ATOM 819 C C . ASP A 1 106 ? 5.765 -0.798 2.808 1.00 95.06 106 ASP A C 1
ATOM 821 O O . ASP A 1 106 ? 6.613 -1.680 2.918 1.00 95.06 106 ASP A O 1
ATOM 825 N N . VAL A 1 107 ? 4.554 -0.938 3.366 1.00 97.12 107 VAL A N 1
ATOM 826 C CA . VAL A 1 107 ? 4.113 -2.138 4.115 1.00 97.12 107 VAL A CA 1
ATOM 827 C C . VAL A 1 107 ? 3.182 -3.052 3.318 1.00 97.12 107 VAL A C 1
ATOM 829 O O . VAL A 1 107 ? 2.920 -4.184 3.730 1.00 97.12 107 VAL A O 1
ATOM 832 N N . LEU A 1 108 ? 2.656 -2.559 2.198 1.00 97.75 108 LEU A N 1
ATOM 833 C CA . LEU A 1 108 ? 1.758 -3.283 1.304 1.00 97.75 108 LEU A CA 1
ATOM 834 C C . LEU A 1 108 ? 2.555 -3.958 0.181 1.00 97.75 108 LEU A C 1
ATOM 836 O O . LEU A 1 108 ? 3.670 -3.556 -0.143 1.00 97.75 108 LEU A O 1
ATOM 840 N N . THR A 1 109 ? 1.986 -4.992 -0.434 1.00 97.50 109 THR A N 1
ATOM 841 C CA . THR A 1 109 ? 2.588 -5.612 -1.624 1.00 97.50 109 THR A CA 1
ATOM 842 C C . THR A 1 109 ? 2.527 -4.677 -2.833 1.00 97.50 109 THR A C 1
ATOM 844 O O . THR A 1 109 ? 1.784 -3.690 -2.843 1.00 97.50 109 THR A O 1
ATOM 847 N N . TRP A 1 110 ? 3.286 -4.999 -3.886 1.00 96.31 110 TRP A N 1
ATOM 848 C CA . TRP A 1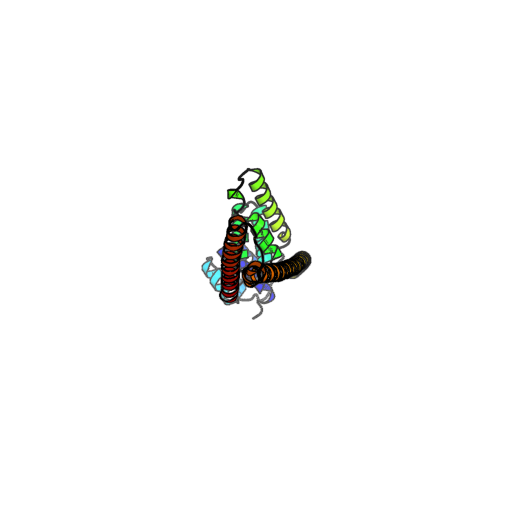 110 ? 3.196 -4.259 -5.143 1.00 96.31 110 TRP A CA 1
ATOM 849 C C . TRP A 1 110 ? 1.784 -4.340 -5.731 1.00 96.31 110 TRP A C 1
ATOM 851 O O . TRP A 1 110 ? 1.263 -3.309 -6.140 1.00 96.31 110 TRP A O 1
ATOM 861 N N . ALA A 1 111 ? 1.141 -5.515 -5.705 1.00 97.38 111 ALA A N 1
ATOM 862 C CA . ALA A 1 111 ? -0.236 -5.681 -6.175 1.00 97.38 111 ALA A CA 1
ATOM 863 C C . ALA A 1 111 ? -1.213 -4.723 -5.464 1.00 97.38 111 ALA A C 1
ATOM 865 O O . ALA A 1 111 ? -1.921 -3.962 -6.115 1.00 97.38 111 ALA A O 1
ATOM 866 N N . GLU A 1 112 ? -1.176 -4.687 -4.130 1.00 98.06 112 GLU A N 1
ATOM 867 C CA . GLU A 1 112 ? -2.005 -3.780 -3.322 1.00 98.06 112 GLU A CA 1
ATOM 868 C C . GLU A 1 112 ? -1.707 -2.306 -3.619 1.00 98.06 112 GLU A C 1
ATOM 870 O O . GLU A 1 112 ? -2.617 -1.506 -3.814 1.00 98.06 112 GLU A O 1
ATOM 875 N N . THR A 1 113 ? -0.424 -1.950 -3.684 1.00 97.06 113 THR A N 1
ATOM 876 C CA . THR A 1 113 ? 0.013 -0.575 -3.957 1.00 97.06 113 THR A CA 1
ATOM 877 C C . THR A 1 113 ? -0.390 -0.127 -5.362 1.00 97.06 113 THR A C 1
ATOM 879 O O . THR A 1 113 ? -0.804 1.013 -5.545 1.00 97.06 113 THR A O 1
ATOM 882 N N . SER A 1 114 ? -0.298 -1.018 -6.352 1.00 94.56 114 SER A N 1
ATOM 883 C CA . SER A 1 114 ? -0.691 -0.746 -7.735 1.00 94.56 114 SER A CA 1
ATOM 884 C C . SER A 1 114 ? -2.198 -0.534 -7.860 1.00 94.56 114 SER A C 1
ATOM 886 O O . SER A 1 114 ? -2.609 0.358 -8.596 1.00 94.56 114 SER A O 1
ATOM 888 N N . GLU A 1 115 ? -3.012 -1.318 -7.148 1.00 94.94 115 GLU A N 1
ATOM 889 C CA . GLU A 1 115 ? -4.466 -1.125 -7.127 1.00 94.94 115 GLU A CA 1
ATOM 890 C C . GLU A 1 115 ? -4.847 0.197 -6.455 1.00 94.94 115 GLU A C 1
ATOM 892 O O . GLU A 1 115 ? -5.657 0.939 -7.006 1.00 94.94 115 GLU A O 1
ATOM 897 N N . ILE A 1 116 ? -4.220 0.546 -5.321 1.00 95.75 116 ILE A N 1
ATOM 898 C CA . ILE A 1 116 ? -4.439 1.856 -4.686 1.00 95.75 116 ILE A CA 1
ATOM 899 C C . ILE A 1 116 ? -4.062 2.982 -5.643 1.00 95.75 116 ILE A C 1
ATOM 901 O O . ILE A 1 116 ? -4.832 3.921 -5.816 1.00 95.75 116 ILE A O 1
ATOM 905 N N . TYR A 1 117 ? -2.921 2.866 -6.321 1.00 92.44 117 TYR A N 1
ATOM 906 C CA . TYR A 1 117 ? -2.478 3.865 -7.284 1.00 92.44 117 TYR A CA 1
ATOM 907 C C . TYR A 1 117 ? -3.479 4.059 -8.433 1.00 92.44 117 TYR A C 1
ATOM 909 O O . TYR A 1 117 ? -3.671 5.190 -8.866 1.00 92.44 117 TYR A O 1
ATOM 917 N N . GLU A 1 118 ? -4.149 3.003 -8.908 1.00 89.94 118 GLU A N 1
ATOM 918 C CA . GLU A 1 118 ? -5.154 3.108 -9.978 1.00 89.94 118 GLU A CA 1
ATOM 919 C C . GLU A 1 118 ? -6.342 4.006 -9.614 1.00 89.94 118 GLU A C 1
ATOM 921 O O . GLU A 1 118 ? -6.811 4.748 -10.477 1.00 89.94 118 GLU A O 1
ATOM 926 N N . PHE A 1 119 ? -6.818 3.970 -8.363 1.00 90.19 119 PHE A N 1
ATOM 927 C CA . PHE A 1 119 ? -7.945 4.803 -7.921 1.00 90.19 119 PHE A CA 1
ATOM 928 C C . PHE A 1 119 ? -7.535 6.045 -7.110 1.00 90.19 119 PHE A C 1
ATOM 930 O O . PHE A 1 119 ? -8.359 6.929 -6.890 1.00 90.19 119 PHE A O 1
ATOM 937 N N . GLU A 1 120 ? -6.285 6.140 -6.656 1.00 88.94 120 GLU A N 1
ATOM 938 C CA . GLU A 1 120 ? -5.735 7.337 -6.010 1.00 88.94 120 GLU A CA 1
ATOM 939 C C . GLU A 1 120 ? -5.227 8.344 -7.042 1.00 88.94 120 GLU A C 1
ATOM 941 O O . GLU A 1 120 ? -5.395 9.549 -6.861 1.00 88.94 120 GLU A O 1
ATOM 946 N N . CYS A 1 121 ? -4.564 7.881 -8.110 1.00 77.69 121 CYS A N 1
ATOM 947 C CA . CYS A 1 121 ? -3.933 8.805 -9.035 1.00 77.69 121 CYS A CA 1
ATOM 948 C C . CYS A 1 121 ? -4.951 9.588 -9.858 1.00 77.69 121 CYS A C 1
ATOM 950 O O . CYS A 1 121 ? -5.370 9.188 -10.947 1.00 77.69 121 CYS A O 1
ATOM 952 N N . ASP A 1 122 ? -5.139 10.825 -9.408 1.00 62.00 122 ASP A N 1
ATOM 953 C CA . ASP A 1 122 ? -5.593 12.000 -10.147 1.00 62.00 122 ASP A CA 1
ATOM 954 C C . ASP A 1 122 ? -4.668 12.355 -11.342 1.00 62.00 122 ASP A C 1
ATOM 956 O O . ASP A 1 122 ? -4.513 13.519 -11.718 1.00 62.00 122 ASP A O 1
ATOM 960 N N . LEU A 1 123 ? -4.058 11.374 -12.014 1.00 54.31 123 LEU A N 1
ATOM 961 C CA . LEU A 1 123 ? -3.429 11.552 -13.327 1.00 54.31 123 LEU A CA 1
ATOM 962 C C . LEU A 1 123 ? -4.442 11.454 -14.482 1.00 54.31 123 LEU A C 1
ATOM 964 O O . LEU A 1 123 ? -4.193 12.013 -15.549 1.00 54.31 123 LEU A O 1
ATOM 968 N N . TYR A 1 124 ? -5.610 10.840 -14.265 1.00 52.81 124 TYR A N 1
ATOM 969 C CA . TYR A 1 124 ? -6.739 10.863 -15.210 1.00 52.81 124 TYR A CA 1
ATOM 970 C C . TYR A 1 124 ? -7.525 12.195 -15.368 1.00 52.81 124 TYR A C 1
ATOM 972 O O . TYR A 1 124 ? -7.924 12.499 -16.499 1.00 52.81 124 TYR A O 1
ATOM 980 N N . PRO A 1 125 ? -7.700 13.056 -14.344 1.00 50.00 125 PRO A N 1
ATOM 981 C CA . PRO A 1 125 ? -8.431 14.311 -14.452 1.00 50.00 125 PRO A CA 1
ATOM 982 C C . PRO A 1 125 ? -7.775 15.356 -15.366 1.00 50.00 125 PRO A C 1
ATOM 984 O O . PRO A 1 125 ? -8.418 16.329 -15.744 1.00 50.00 125 PRO A O 1
ATOM 987 N N . TYR A 1 126 ? -6.522 15.192 -15.797 1.00 54.47 126 TYR A N 1
ATOM 988 C CA . TYR A 1 126 ? -5.934 16.148 -16.745 1.00 54.47 126 TYR A CA 1
ATOM 989 C C . TYR A 1 126 ? -6.300 15.888 -18.207 1.00 54.47 126 TYR A C 1
ATOM 991 O O . TYR A 1 126 ? -6.033 16.749 -19.048 1.00 54.47 126 TYR A O 1
ATOM 999 N N . ILE A 1 127 ? -6.903 14.738 -18.528 1.00 57.62 127 ILE A N 1
ATOM 1000 C CA . ILE A 1 127 ? -7.164 14.366 -19.922 1.00 57.62 127 ILE A CA 1
ATOM 1001 C C . ILE A 1 127 ? -8.670 14.263 -20.212 1.00 57.62 127 ILE A C 1
ATOM 1003 O O . ILE A 1 127 ? -9.077 14.800 -21.239 1.00 57.62 127 ILE A O 1
ATOM 1007 N N . PHE A 1 128 ? -9.505 13.735 -19.302 1.00 54.03 128 PHE A N 1
ATOM 1008 C CA . PHE A 1 128 ? -10.977 13.774 -19.412 1.00 54.03 128 PHE A CA 1
ATOM 1009 C C . PHE A 1 128 ? -11.639 13.643 -18.022 1.00 54.03 128 PHE A C 1
ATOM 1011 O O . PHE A 1 128 ? -11.796 12.534 -17.531 1.00 54.03 128 PHE A O 1
ATOM 1018 N N . ILE A 1 129 ? -12.019 14.757 -17.374 1.00 59.81 129 ILE A N 1
ATOM 1019 C CA . ILE A 1 129 ? -12.930 14.722 -16.208 1.00 59.81 129 ILE A CA 1
ATOM 1020 C C . ILE A 1 129 ? -14.350 14.646 -16.757 1.00 59.81 129 ILE A C 1
ATOM 1022 O O . ILE A 1 129 ? -14.974 15.676 -17.019 1.00 59.81 129 ILE A O 1
ATOM 1026 N N . ASP A 1 130 ? -14.842 13.439 -16.986 1.00 76.69 130 ASP A N 1
ATOM 1027 C CA . ASP A 1 130 ? -16.277 13.194 -17.050 1.00 76.69 130 ASP A CA 1
ATOM 1028 C C . ASP A 1 130 ? -16.752 12.527 -15.752 1.00 76.69 130 ASP A C 1
ATOM 1030 O O . ASP A 1 130 ? -15.968 11.944 -15.003 1.00 76.69 130 ASP A O 1
ATOM 1034 N N . GLU A 1 131 ? -18.043 12.662 -15.446 1.00 79.75 131 GLU A N 1
ATOM 1035 C CA . GLU A 1 131 ? -18.666 12.046 -14.262 1.00 79.75 131 GLU A CA 1
ATOM 1036 C C . GLU A 1 131 ? -18.495 10.512 -14.252 1.00 79.75 131 GLU A C 1
ATOM 1038 O O . GLU A 1 131 ? -18.480 9.896 -13.190 1.00 79.75 131 GLU A O 1
ATOM 1043 N N . GLU A 1 132 ? -18.317 9.897 -15.427 1.00 82.44 132 GLU A N 1
ATOM 1044 C CA . GLU A 1 132 ? -18.074 8.459 -15.590 1.00 82.44 132 GLU A CA 1
ATOM 1045 C C . GLU A 1 132 ? -16.715 8.040 -15.005 1.00 82.44 132 GLU A C 1
ATOM 1047 O O . GLU A 1 132 ? -16.630 7.024 -14.313 1.00 82.44 132 GLU A O 1
ATOM 1052 N N . SER A 1 133 ? -15.665 8.846 -15.198 1.00 82.81 133 SER A N 1
ATOM 1053 C CA . SER A 1 133 ? -14.340 8.581 -14.625 1.00 82.81 133 SER A CA 1
ATOM 1054 C C . SER A 1 133 ? -14.318 8.600 -13.089 1.00 82.81 133 SER A C 1
ATOM 1056 O O . SER A 1 133 ? -13.644 7.767 -12.477 1.00 82.81 133 SER A O 1
ATOM 1058 N N . ASP A 1 134 ? -15.082 9.498 -12.456 1.00 85.12 134 ASP A N 1
ATOM 1059 C CA . ASP A 1 134 ? -15.154 9.584 -10.993 1.00 85.12 134 ASP A CA 1
ATOM 1060 C C . ASP A 1 134 ? -15.914 8.393 -10.395 1.00 85.12 134 ASP A C 1
ATOM 1062 O O . ASP A 1 134 ? -15.479 7.814 -9.400 1.00 85.12 134 ASP A O 1
ATOM 1066 N N . GLU A 1 135 ? -16.996 7.950 -11.039 1.00 89.94 135 GLU A N 1
ATOM 1067 C CA . GLU A 1 135 ? -17.732 6.763 -10.594 1.00 89.94 135 GLU A CA 1
ATOM 1068 C C . GLU A 1 135 ? -16.864 5.498 -10.675 1.00 89.94 135 GLU A C 1
ATOM 1070 O O . GLU A 1 135 ? -16.813 4.728 -9.717 1.00 89.94 135 GLU A O 1
ATOM 1075 N N . ILE A 1 136 ? -16.097 5.317 -11.759 1.00 89.81 136 ILE A N 1
ATOM 1076 C CA . ILE A 1 136 ? -15.170 4.179 -11.907 1.00 89.81 136 ILE A CA 1
ATOM 1077 C C . ILE A 1 136 ? -14.099 4.185 -10.808 1.00 89.81 136 ILE A C 1
ATOM 1079 O O . ILE A 1 136 ? -13.752 3.126 -10.266 1.00 89.81 136 ILE A O 1
ATOM 1083 N N . ARG A 1 137 ? -13.572 5.367 -10.466 1.00 90.06 137 ARG A N 1
ATOM 1084 C CA . ARG A 1 137 ? -12.599 5.544 -9.379 1.00 90.06 137 ARG A CA 1
ATOM 1085 C C . ARG A 1 137 ? -13.201 5.110 -8.043 1.00 90.06 137 ARG A C 1
ATOM 1087 O O . ARG A 1 137 ? -12.612 4.287 -7.339 1.00 90.06 137 ARG A O 1
ATOM 1094 N N . ARG A 1 138 ? -14.398 5.608 -7.726 1.00 92.94 138 ARG A N 1
ATOM 1095 C CA . ARG A 1 138 ? -15.126 5.292 -6.487 1.00 92.94 138 ARG A CA 1
ATOM 1096 C C . ARG A 1 138 ? -15.473 3.807 -6.403 1.00 92.94 138 ARG A C 1
ATOM 1098 O O . ARG A 1 138 ? -15.212 3.184 -5.375 1.00 92.94 138 ARG A O 1
ATOM 1105 N N . GLU A 1 139 ? -15.982 3.215 -7.483 1.00 95.19 139 GLU A N 1
ATOM 1106 C CA . GLU A 1 139 ? -16.291 1.783 -7.558 1.00 95.19 139 GLU A CA 1
ATOM 1107 C C . GLU A 1 139 ? -15.033 0.928 -7.354 1.00 95.19 139 GLU A C 1
ATOM 1109 O O . GLU A 1 139 ? -15.063 -0.066 -6.625 1.00 95.19 139 GLU A O 1
ATOM 1114 N N . SER A 1 140 ? -13.905 1.328 -7.945 1.00 94.88 140 SER A N 1
ATOM 1115 C CA . SER A 1 140 ? -12.634 0.613 -7.795 1.00 94.88 140 SER A CA 1
ATOM 1116 C C . SER A 1 140 ? -12.104 0.680 -6.361 1.00 94.88 140 SER A C 1
ATOM 1118 O O . SER A 1 140 ? -11.705 -0.355 -5.826 1.00 94.88 140 SER A O 1
ATOM 1120 N N . GLY A 1 141 ? -12.189 1.843 -5.706 1.00 96.06 141 GLY A N 1
ATOM 1121 C CA . GLY A 1 141 ? -11.838 1.994 -4.290 1.00 96.06 141 GLY A CA 1
ATOM 1122 C C . GLY A 1 141 ? -12.720 1.146 -3.363 1.00 96.06 141 GLY A C 1
ATOM 1123 O O . GLY A 1 141 ? -12.210 0.449 -2.484 1.00 96.06 141 GLY A O 1
ATOM 1124 N N . ILE A 1 142 ? -14.038 1.128 -3.601 1.00 98.12 142 ILE A N 1
ATOM 1125 C CA . ILE A 1 142 ? -14.997 0.283 -2.864 1.00 98.12 142 ILE A CA 1
ATOM 1126 C C . ILE A 1 142 ? -14.665 -1.199 -3.061 1.00 98.12 142 ILE A C 1
ATOM 1128 O O . ILE A 1 142 ? -14.571 -1.949 -2.087 1.00 98.12 142 ILE A O 1
ATOM 1132 N N . ARG A 1 143 ? -14.453 -1.630 -4.310 1.00 97.81 143 ARG A N 1
ATOM 1133 C CA . ARG A 1 143 ? -14.109 -3.018 -4.643 1.00 97.81 143 ARG A CA 1
ATOM 1134 C C . ARG A 1 143 ? -12.813 -3.448 -3.955 1.00 97.81 143 ARG A C 1
ATOM 1136 O O . ARG A 1 143 ? -12.791 -4.514 -3.338 1.00 97.81 143 ARG A O 1
ATOM 1143 N N . PHE A 1 144 ? -11.774 -2.617 -4.007 1.00 97.81 144 PHE A N 1
ATOM 1144 C CA . PHE A 1 144 ? -10.505 -2.869 -3.327 1.00 97.81 144 PHE A CA 1
ATOM 1145 C C . PHE A 1 144 ? -10.702 -3.055 -1.818 1.00 97.81 144 PHE A C 1
ATOM 1147 O O . PHE A 1 144 ? -10.378 -4.115 -1.279 1.00 97.81 144 PHE A O 1
ATOM 1154 N N . LEU A 1 145 ? -11.313 -2.077 -1.141 1.00 98.50 145 LEU A N 1
ATOM 1155 C CA . LEU A 1 145 ? -11.531 -2.118 0.308 1.00 98.50 145 LEU A CA 1
ATOM 1156 C C . LEU A 1 145 ? -12.400 -3.307 0.743 1.00 98.50 145 LEU A C 1
ATOM 1158 O O . LEU A 1 145 ? -12.100 -3.949 1.750 1.00 98.50 145 LEU A O 1
ATOM 1162 N N . SER A 1 146 ? -13.418 -3.667 -0.044 1.00 98.38 146 SER A N 1
ATOM 1163 C CA . SER A 1 146 ? -14.300 -4.803 0.261 1.00 98.38 146 SER A CA 1
ATOM 1164 C C . SER A 1 146 ? -13.561 -6.147 0.333 1.00 98.38 146 SER A C 1
ATOM 1166 O O . SER A 1 146 ? -13.984 -7.053 1.053 1.00 98.38 146 SER A O 1
ATOM 1168 N N . SER A 1 147 ? -12.401 -6.269 -0.325 1.00 98.31 147 SER A N 1
ATOM 1169 C CA . SER A 1 147 ? -11.548 -7.465 -0.243 1.00 98.31 147 SER A CA 1
ATOM 1170 C C . SER A 1 147 ? -10.962 -7.686 1.161 1.00 98.31 147 SER A C 1
ATOM 1172 O O . SER A 1 147 ? -10.561 -8.802 1.499 1.00 98.31 147 SER A O 1
ATOM 1174 N N . TYR A 1 148 ? -10.966 -6.645 2.002 1.00 98.56 148 TYR A N 1
ATOM 1175 C CA . TYR A 1 148 ? -10.477 -6.653 3.382 1.00 98.56 148 TYR A CA 1
ATOM 1176 C C . TYR A 1 148 ? -11.601 -6.670 4.427 1.00 98.56 148 TYR A C 1
ATOM 1178 O O . TYR A 1 148 ? -11.308 -6.687 5.621 1.00 98.56 148 TYR A O 1
ATOM 1186 N N . ALA A 1 149 ? -12.873 -6.748 4.014 1.00 98.50 149 ALA A N 1
ATOM 1187 C CA . ALA A 1 149 ? -14.041 -6.687 4.904 1.00 98.50 149 ALA A CA 1
ATOM 1188 C C . ALA A 1 149 ? -14.054 -7.761 6.009 1.00 98.50 149 ALA A C 1
ATOM 1190 O O . ALA A 1 149 ? -14.714 -7.607 7.034 1.00 98.50 149 ALA A O 1
ATOM 1191 N N . ALA A 1 150 ? -13.314 -8.857 5.820 1.00 98.50 150 ALA A N 1
ATOM 1192 C CA . ALA A 1 150 ? -13.188 -9.906 6.824 1.00 98.50 150 ALA A CA 1
ATOM 1193 C C . ALA A 1 150 ? -12.412 -9.469 8.079 1.00 98.50 150 ALA A C 1
ATOM 1195 O O . ALA A 1 150 ? -12.564 -10.119 9.105 1.00 98.50 150 ALA A O 1
ATOM 1196 N N . PHE A 1 151 ? -11.583 -8.423 8.030 1.00 98.50 151 PHE A N 1
ATOM 1197 C CA . PHE A 1 151 ? -10.890 -7.918 9.219 1.00 98.50 151 PHE A CA 1
ATOM 1198 C C . PHE A 1 151 ? -11.814 -7.019 10.041 1.00 98.50 151 PHE A C 1
ATOM 1200 O O . PHE A 1 151 ? -12.339 -6.046 9.515 1.00 98.50 151 PHE A O 1
ATOM 1207 N N . SER A 1 152 ? -11.957 -7.286 11.335 1.00 97.69 152 SER A N 1
ATOM 1208 C CA . SER A 1 152 ? -12.607 -6.403 12.307 1.00 97.69 152 SER A CA 1
ATOM 1209 C C . SER A 1 152 ? -11.821 -6.380 13.621 1.00 97.69 152 SER A C 1
ATOM 1211 O O . SER A 1 152 ? -10.943 -7.213 13.851 1.00 97.69 152 SER A O 1
ATOM 1213 N N . LEU A 1 153 ? -12.120 -5.427 14.508 1.00 96.00 153 LEU A N 1
ATOM 1214 C CA . LEU A 1 153 ? -11.509 -5.408 15.843 1.00 96.00 153 LEU A CA 1
ATOM 1215 C C . LEU A 1 153 ? -11.938 -6.610 16.696 1.00 96.00 153 LEU A C 1
ATOM 1217 O O . LEU A 1 153 ? -11.167 -7.059 17.537 1.00 96.00 153 LEU A O 1
ATOM 1221 N N . ASP A 1 154 ? -13.126 -7.162 16.451 1.00 95.56 154 ASP A N 1
ATOM 1222 C CA . ASP A 1 154 ? -13.682 -8.265 17.241 1.00 95.56 154 ASP A CA 1
ATOM 1223 C C . ASP A 1 154 ? -13.093 -9.632 16.868 1.00 95.56 154 ASP A C 1
ATOM 1225 O O . ASP A 1 154 ? -13.153 -10.568 17.666 1.00 95.56 154 ASP A O 1
ATOM 1229 N N . ASN A 1 155 ? -12.499 -9.761 15.677 1.00 96.56 155 ASN A N 1
ATOM 1230 C CA . ASN A 1 155 ? -11.915 -11.012 15.193 1.00 96.56 155 ASN A CA 1
ATOM 1231 C C . ASN A 1 155 ? -10.388 -10.971 15.047 1.00 96.56 155 ASN A C 1
ATOM 1233 O O . ASN A 1 155 ? -9.818 -11.748 14.281 1.00 96.56 155 ASN A O 1
ATOM 1237 N N . TYR A 1 156 ? -9.702 -10.120 15.818 1.00 95.81 156 TYR A N 1
ATOM 1238 C CA . TYR A 1 156 ? -8.235 -10.087 15.839 1.00 95.81 156 TYR A CA 1
ATOM 1239 C C . TYR A 1 156 ? -7.541 -11.453 16.034 1.00 95.81 156 TYR A C 1
ATOM 1241 O O . TYR A 1 156 ? -6.466 -11.631 15.457 1.00 95.81 156 TYR A O 1
ATOM 1249 N N . PRO A 1 157 ? -8.112 -12.458 16.743 1.00 95.12 157 PRO A N 1
ATOM 1250 C CA . PRO A 1 157 ? -7.501 -13.787 16.813 1.00 95.12 157 PRO A CA 1
ATOM 1251 C C . PRO A 1 157 ? -7.459 -14.527 15.464 1.00 95.12 157 PRO A C 1
ATOM 1253 O O . PRO A 1 157 ? -6.644 -15.428 15.288 1.00 95.12 157 PRO A O 1
ATOM 1256 N N . GLU A 1 158 ? -8.323 -14.159 14.514 1.00 97.31 158 GLU A N 1
ATOM 1257 C CA . GLU A 1 158 ? -8.457 -14.781 13.187 1.00 97.31 158 GLU A CA 1
ATOM 1258 C C . GLU A 1 158 ? -7.637 -14.057 12.106 1.00 97.31 158 GLU A C 1
ATOM 1260 O O . GLU A 1 158 ? -7.530 -14.534 10.972 1.00 97.31 158 GLU A O 1
ATOM 1265 N N . TRP A 1 159 ? -7.034 -12.907 12.428 1.00 97.75 159 TRP A N 1
ATOM 1266 C CA . TRP A 1 159 ? -6.360 -12.050 11.449 1.00 97.75 159 TRP A CA 1
ATOM 1267 C C . TRP A 1 159 ? -5.249 -12.760 10.674 1.00 97.75 159 TRP A C 1
ATOM 1269 O O . TRP A 1 159 ? -5.113 -12.525 9.477 1.00 97.75 159 TRP A O 1
ATOM 1279 N N . GLU A 1 160 ? -4.487 -13.651 11.309 1.00 97.69 160 GLU A N 1
ATOM 1280 C CA . GLU A 1 160 ? -3.437 -14.428 10.633 1.00 97.69 160 GLU A CA 1
ATOM 1281 C C . GLU A 1 160 ? -3.999 -15.360 9.549 1.00 97.69 160 GLU A C 1
ATOM 1283 O O . GLU A 1 160 ? -3.432 -15.490 8.459 1.00 97.69 160 GLU A O 1
ATOM 1288 N N . GLU A 1 161 ? -5.150 -15.987 9.806 1.00 98.00 161 GLU A N 1
ATOM 1289 C CA . GLU A 1 161 ? -5.822 -16.836 8.821 1.00 98.00 161 GLU A CA 1
ATOM 1290 C C . GLU A 1 161 ? -6.336 -15.995 7.645 1.00 98.00 161 GLU A C 1
ATOM 1292 O O . GLU A 1 161 ? -6.099 -16.334 6.478 1.00 98.00 161 GLU A O 1
ATOM 1297 N N . ILE A 1 162 ? -6.988 -14.869 7.947 1.00 98.44 162 ILE A N 1
ATOM 1298 C CA . ILE A 1 162 ? -7.512 -13.932 6.945 1.00 98.44 162 ILE A CA 1
ATOM 1299 C C . ILE A 1 162 ? -6.370 -13.387 6.082 1.00 98.44 162 ILE A C 1
ATOM 1301 O O . ILE A 1 162 ? -6.444 -13.427 4.851 1.00 98.44 162 ILE A O 1
ATOM 1305 N N . HIS A 1 163 ? -5.286 -12.939 6.715 1.00 98.00 163 HIS A N 1
ATOM 1306 C CA . HIS A 1 163 ? -4.080 -12.467 6.049 1.00 98.00 163 HIS A CA 1
ATOM 1307 C C . HIS A 1 163 ? -3.474 -13.541 5.159 1.00 98.00 163 HIS A C 1
ATOM 1309 O O . HIS A 1 163 ? -3.161 -13.261 4.007 1.00 98.00 163 HIS A O 1
ATOM 1315 N N . THR A 1 164 ? -3.356 -14.777 5.647 1.00 98.25 164 THR A N 1
ATOM 1316 C CA . THR A 1 164 ? -2.832 -15.894 4.855 1.00 98.25 164 THR A CA 1
ATOM 1317 C C . THR A 1 164 ? -3.688 -16.144 3.613 1.00 98.25 164 THR A C 1
ATOM 1319 O O . THR A 1 164 ? -3.150 -16.383 2.531 1.00 98.25 164 THR A O 1
ATOM 1322 N N . ARG A 1 165 ? -5.019 -16.076 3.737 1.00 98.12 165 ARG A N 1
ATOM 1323 C CA . ARG A 1 165 ? -5.936 -16.219 2.600 1.00 98.12 165 ARG A CA 1
ATOM 1324 C C . ARG A 1 165 ? -5.719 -15.116 1.563 1.00 98.12 165 ARG A C 1
ATOM 1326 O O . ARG A 1 165 ? -5.570 -15.436 0.389 1.00 98.12 165 ARG A O 1
ATOM 1333 N N . ILE A 1 166 ? -5.646 -13.857 1.993 1.00 98.00 166 ILE A N 1
ATOM 1334 C CA . ILE A 1 166 ? -5.406 -12.709 1.103 1.00 98.00 166 ILE A CA 1
ATOM 1335 C C . ILE A 1 166 ? -4.015 -12.793 0.460 1.00 98.00 166 ILE A C 1
ATOM 1337 O O . ILE A 1 166 ? -3.889 -12.631 -0.749 1.00 98.00 166 ILE A O 1
ATOM 1341 N N . SER A 1 167 ? -2.984 -13.146 1.232 1.00 98.00 167 SER A N 1
ATOM 1342 C CA . SER A 1 167 ? -1.616 -13.342 0.737 1.00 98.00 167 SER A CA 1
ATOM 1343 C C . SER A 1 167 ? -1.542 -14.376 -0.384 1.00 98.00 167 SER A C 1
ATOM 1345 O O . SER A 1 167 ? -0.775 -14.184 -1.320 1.00 98.00 167 SER A O 1
ATOM 1347 N N . ARG A 1 168 ? -2.333 -15.457 -0.326 1.00 97.06 168 ARG A N 1
ATOM 1348 C CA . ARG A 1 168 ? -2.390 -16.442 -1.420 1.00 97.06 168 ARG A CA 1
ATOM 1349 C C . ARG A 1 168 ? -2.979 -15.839 -2.691 1.00 97.06 168 ARG A C 1
ATOM 1351 O O . ARG A 1 168 ? -2.393 -16.021 -3.747 1.00 97.06 168 ARG A O 1
ATOM 1358 N N . THR A 1 169 ? -4.083 -15.101 -2.584 1.00 96.12 169 THR A N 1
ATOM 1359 C CA . THR A 1 169 ? -4.698 -14.428 -3.739 1.00 96.12 169 THR A CA 1
ATOM 1360 C C . THR A 1 169 ? -3.739 -13.419 -4.375 1.00 96.12 169 THR A C 1
ATOM 1362 O O . THR A 1 169 ? -3.594 -13.382 -5.592 1.00 96.12 169 THR A O 1
ATOM 1365 N N . LEU A 1 170 ? -3.040 -12.632 -3.555 1.00 96.69 170 LEU A N 1
ATOM 1366 C CA . LEU A 1 170 ? -2.083 -11.633 -4.036 1.00 96.69 170 LEU A CA 1
ATOM 1367 C C . LEU A 1 170 ? -0.814 -12.260 -4.623 1.00 96.69 170 LEU A C 1
ATOM 1369 O O . LEU A 1 170 ? -0.226 -11.693 -5.539 1.00 96.69 170 LEU A O 1
ATOM 1373 N N . ALA A 1 171 ? -0.392 -13.431 -4.136 1.00 96.88 171 ALA A N 1
ATOM 1374 C CA . ALA A 1 171 ? 0.791 -14.117 -4.651 1.00 96.88 171 ALA A CA 1
ATOM 1375 C C . ALA A 1 171 ? 0.655 -14.480 -6.138 1.00 96.88 171 ALA A C 1
ATOM 1377 O O . ALA A 1 171 ? 1.640 -14.391 -6.869 1.00 96.88 171 ALA A O 1
ATOM 1378 N N . ASP A 1 172 ? -0.549 -14.835 -6.592 1.00 95.06 172 ASP A N 1
ATOM 1379 C CA . ASP A 1 172 ? -0.807 -15.132 -8.003 1.00 95.06 172 ASP A CA 1
ATOM 1380 C C . ASP A 1 172 ? -0.683 -13.868 -8.875 1.00 95.06 172 ASP A C 1
ATOM 1382 O O . ASP A 1 172 ? -0.062 -13.907 -9.939 1.00 95.06 172 ASP A O 1
ATOM 1386 N N . VAL A 1 173 ? -1.203 -12.730 -8.395 1.00 95.31 173 VAL A N 1
ATOM 1387 C CA . VAL A 1 173 ? -1.086 -11.422 -9.069 1.00 95.31 173 VAL A CA 1
ATOM 1388 C C . VAL A 1 173 ? 0.376 -10.981 -9.146 1.00 95.31 173 VAL A C 1
ATOM 1390 O O . VAL A 1 173 ? 0.845 -10.538 -10.196 1.00 95.31 173 VAL A O 1
ATOM 1393 N N . GLU A 1 174 ? 1.119 -11.147 -8.053 1.00 95.25 174 GLU A N 1
ATOM 1394 C CA . GLU A 1 174 ? 2.532 -10.788 -7.991 1.00 95.25 174 GLU A CA 1
ATOM 1395 C C . GLU A 1 174 ? 3.373 -11.679 -8.913 1.00 95.25 174 GLU A C 1
ATOM 1397 O O . GLU A 1 174 ? 4.220 -11.183 -9.655 1.00 95.25 174 GLU A O 1
ATOM 1402 N N . ALA A 1 175 ? 3.118 -12.990 -8.933 1.00 95.81 175 ALA A N 1
ATOM 1403 C CA . ALA A 1 175 ? 3.821 -13.920 -9.811 1.00 95.81 175 ALA A CA 1
ATOM 1404 C C . ALA A 1 175 ? 3.614 -13.576 -11.295 1.00 95.81 175 ALA A C 1
ATOM 1406 O O . ALA A 1 175 ? 4.581 -13.558 -12.064 1.00 95.81 175 ALA A O 1
ATOM 1407 N N . ASP A 1 176 ? 2.381 -13.256 -11.689 1.00 95.88 176 ASP A N 1
ATOM 1408 C CA . ASP A 1 176 ? 2.062 -12.822 -13.049 1.00 95.88 176 ASP A CA 1
ATOM 1409 C C . ASP A 1 176 ? 2.737 -11.485 -13.402 1.00 95.88 176 ASP A C 1
ATOM 1411 O O . ASP A 1 176 ? 3.317 -11.332 -14.481 1.00 95.88 176 ASP A O 1
ATOM 1415 N N . HIS A 1 177 ? 2.743 -10.523 -12.478 1.00 94.06 177 HIS A N 1
ATOM 1416 C CA . HIS A 1 177 ? 3.441 -9.259 -12.687 1.00 94.06 177 HIS A CA 1
ATOM 1417 C C . HIS A 1 177 ? 4.953 -9.456 -12.883 1.00 94.06 177 HIS A C 1
ATOM 1419 O O . HIS A 1 177 ? 5.532 -8.910 -13.830 1.00 94.06 177 HIS A O 1
ATOM 1425 N N . GLN A 1 178 ? 5.594 -10.273 -12.043 1.00 95.19 178 GLN A N 1
ATOM 1426 C CA . GLN A 1 178 ? 7.020 -10.580 -12.171 1.00 95.19 178 GLN A CA 1
ATOM 1427 C C . GLN A 1 178 ? 7.333 -11.296 -13.492 1.00 95.19 178 GLN A C 1
ATOM 1429 O O . GLN A 1 178 ? 8.351 -10.997 -14.124 1.00 95.19 178 GLN A O 1
ATOM 1434 N N . LEU A 1 179 ? 6.445 -12.184 -13.956 1.00 97.25 179 LEU A N 1
ATOM 1435 C CA . LEU A 1 179 ? 6.561 -12.817 -15.270 1.00 97.25 179 LEU A CA 1
ATOM 1436 C C . LEU A 1 179 ? 6.512 -11.772 -16.394 1.00 97.25 179 LEU A C 1
ATOM 1438 O O . LEU A 1 179 ? 7.429 -11.718 -17.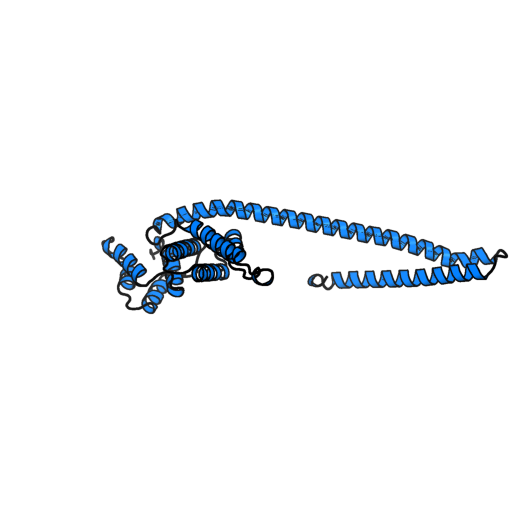214 1.00 97.25 179 LEU A O 1
ATOM 1442 N N . ARG A 1 180 ? 5.520 -10.873 -16.381 1.00 95.62 180 ARG A N 1
ATOM 1443 C CA . ARG A 1 180 ? 5.392 -9.787 -17.371 1.00 95.62 180 ARG A CA 1
ATOM 1444 C C . ARG A 1 180 ? 6.582 -8.827 -17.359 1.00 95.62 180 ARG A C 1
ATOM 1446 O O . ARG A 1 180 ? 6.957 -8.278 -18.397 1.00 95.62 180 ARG A O 1
ATOM 1453 N N . LEU A 1 181 ? 7.189 -8.573 -16.200 1.00 95.25 181 LEU A N 1
ATOM 1454 C CA . LEU A 1 181 ? 8.427 -7.792 -16.117 1.00 95.25 181 LEU A CA 1
ATOM 1455 C C . LEU A 1 181 ? 9.618 -8.542 -16.722 1.00 95.25 181 LEU A C 1
ATOM 1457 O O . LEU A 1 181 ? 10.430 -7.930 -17.417 1.00 95.25 181 LEU A O 1
ATOM 1461 N N . ALA A 1 182 ? 9.728 -9.848 -16.484 1.00 96.75 182 ALA A N 1
ATOM 1462 C CA . ALA A 1 182 ? 10.782 -10.670 -17.068 1.00 96.75 182 ALA A CA 1
ATOM 1463 C C . ALA A 1 182 ? 10.664 -10.741 -18.600 1.00 96.75 182 ALA A C 1
ATOM 1465 O O . ALA A 1 182 ? 11.663 -10.558 -19.294 1.00 96.75 182 ALA A O 1
ATOM 1466 N N . GLU A 1 183 ? 9.452 -10.922 -19.127 1.00 97.12 183 GLU A N 1
ATOM 1467 C CA . GLU A 1 183 ? 9.174 -10.914 -20.569 1.00 97.12 183 GLU A CA 1
ATOM 1468 C C . GLU A 1 183 ? 9.557 -9.579 -21.211 1.00 97.12 183 GLU A C 1
ATOM 1470 O O . GLU A 1 183 ? 10.313 -9.563 -22.182 1.00 97.12 183 GLU A O 1
ATOM 1475 N N . ARG A 1 184 ? 9.142 -8.454 -20.610 1.00 96.12 184 ARG A N 1
ATOM 1476 C CA . ARG A 1 184 ? 9.514 -7.111 -21.086 1.00 96.12 184 ARG A CA 1
ATOM 1477 C C . ARG A 1 184 ? 11.024 -6.889 -21.099 1.00 96.12 184 ARG A C 1
ATOM 1479 O O . ARG A 1 184 ? 11.538 -6.292 -22.038 1.00 96.12 184 ARG A O 1
ATOM 1486 N N . ARG A 1 185 ? 11.761 -7.394 -20.102 1.00 95.88 185 ARG A N 1
ATOM 1487 C CA . ARG A 1 185 ? 13.234 -7.312 -20.090 1.00 95.88 185 ARG A CA 1
ATOM 1488 C C . ARG A 1 185 ? 13.860 -8.115 -21.229 1.00 95.88 185 ARG A C 1
ATOM 1490 O O . ARG A 1 185 ? 14.816 -7.652 -21.843 1.00 95.88 185 ARG A O 1
ATOM 1497 N N . VAL A 1 186 ? 13.330 -9.304 -21.521 1.00 97.56 186 VAL A N 1
ATOM 1498 C CA . VAL A 1 186 ? 13.802 -10.126 -22.646 1.00 97.56 186 VAL A CA 1
ATOM 1499 C C . VAL A 1 186 ? 13.507 -9.440 -23.978 1.00 97.56 186 VAL A C 1
ATOM 1501 O O . VAL A 1 186 ? 14.383 -9.406 -24.839 1.00 97.56 186 VAL A O 1
ATOM 1504 N N . GLU A 1 187 ? 12.315 -8.869 -24.145 1.00 96.62 187 GLU A N 1
ATOM 1505 C CA . GLU A 1 187 ? 11.939 -8.113 -25.342 1.00 96.62 187 GLU A CA 1
ATOM 1506 C C . GLU A 1 187 ? 12.845 -6.892 -25.538 1.00 96.62 187 GLU A C 1
ATOM 1508 O O . GLU A 1 187 ? 13.454 -6.749 -26.597 1.00 96.62 187 GLU A O 1
ATOM 1513 N N . GLN A 1 188 ? 13.043 -6.080 -24.496 1.00 95.38 188 GLN A N 1
ATOM 1514 C CA . GLN A 1 188 ? 13.942 -4.922 -24.528 1.00 95.38 188 GLN A CA 1
ATOM 1515 C C . GLN A 1 188 ? 15.382 -5.309 -24.887 1.00 95.38 188 GLN A C 1
ATOM 1517 O O . GLN A 1 188 ? 16.028 -4.627 -25.683 1.00 95.38 188 GLN A O 1
ATOM 1522 N N . GLU A 1 189 ? 15.890 -6.424 -24.357 1.00 96.44 189 GLU A N 1
ATOM 1523 C CA . GLU A 1 189 ? 17.224 -6.922 -24.702 1.00 96.44 189 GLU A CA 1
ATOM 1524 C C . GLU A 1 189 ? 17.291 -7.405 -26.161 1.00 96.44 189 GLU A C 1
ATOM 1526 O O . GLU A 1 189 ? 18.263 -7.140 -26.873 1.00 96.44 189 GLU A O 1
ATOM 1531 N N . GLN A 1 190 ? 16.246 -8.072 -26.659 1.00 97.25 190 GLN A N 1
ATOM 1532 C CA . GLN A 1 190 ? 16.166 -8.482 -28.063 1.00 97.25 190 GLN A CA 1
ATOM 1533 C C . GLN A 1 190 ? 16.098 -7.279 -29.008 1.00 97.25 190 GLN A C 1
ATOM 1535 O O . GLN A 1 190 ? 16.792 -7.267 -30.031 1.00 97.25 190 GLN A O 1
ATOM 1540 N N . GLU A 1 191 ? 15.312 -6.258 -28.667 1.00 96.00 191 GLU A N 1
ATOM 1541 C CA . GLU A 1 191 ? 15.250 -4.992 -29.395 1.00 96.00 191 GLU A CA 1
ATOM 1542 C C . GLU A 1 191 ? 16.603 -4.282 -29.380 1.00 96.00 191 GLU A C 1
ATOM 1544 O O . GLU A 1 191 ? 17.077 -3.828 -30.429 1.00 96.00 191 GLU A O 1
ATOM 1549 N N . HIS A 1 192 ? 17.274 -4.258 -28.227 1.00 93.88 192 HIS A N 1
ATOM 1550 C CA . HIS A 1 192 ? 18.611 -3.701 -28.086 1.00 93.88 192 HIS A CA 1
ATOM 1551 C C . HIS A 1 192 ? 19.612 -4.432 -28.996 1.00 93.88 192 HIS A C 1
ATOM 1553 O O . HIS A 1 192 ? 20.247 -3.795 -29.843 1.00 93.88 192 HIS A O 1
ATOM 1559 N N . ILE A 1 193 ? 19.675 -5.767 -28.947 1.00 96.00 193 ILE A N 1
ATOM 1560 C CA . ILE A 1 193 ? 20.535 -6.587 -29.819 1.00 96.00 193 ILE A CA 1
ATOM 1561 C C . ILE A 1 193 ? 20.194 -6.379 -31.303 1.00 96.00 193 ILE A C 1
ATOM 1563 O O . ILE A 1 193 ? 21.094 -6.270 -32.144 1.00 96.00 193 ILE A O 1
ATOM 1567 N N . ALA A 1 194 ? 18.911 -6.317 -31.662 1.00 95.81 194 ALA A N 1
ATOM 1568 C CA . ALA A 1 194 ? 18.480 -6.064 -33.034 1.00 95.81 194 ALA A CA 1
ATOM 1569 C C . ALA A 1 194 ? 18.905 -4.665 -33.510 1.00 95.81 194 ALA A C 1
ATOM 1571 O O . ALA A 1 194 ? 19.375 -4.519 -34.644 1.00 95.81 194 ALA A O 1
ATOM 1572 N N . SER A 1 195 ? 18.802 -3.651 -32.647 1.00 92.62 195 SER A N 1
ATOM 1573 C CA . SER A 1 195 ? 19.253 -2.285 -32.926 1.00 92.62 195 SER A CA 1
ATOM 1574 C C . SER A 1 195 ? 20.774 -2.215 -33.108 1.00 92.62 195 SER A C 1
ATOM 1576 O O . SER A 1 195 ? 21.258 -1.590 -34.060 1.00 92.62 195 SER A O 1
ATOM 1578 N N . GLU A 1 196 ? 21.544 -2.944 -32.294 1.00 91.94 196 GLU A N 1
ATOM 1579 C CA . GLU A 1 196 ? 22.993 -3.049 -32.451 1.00 91.94 196 GLU A CA 1
ATOM 1580 C C . GLU A 1 196 ? 23.373 -3.734 -33.762 1.00 91.94 196 GLU A C 1
ATOM 1582 O O . GLU A 1 196 ? 24.270 -3.267 -34.467 1.00 91.94 196 GLU A O 1
ATOM 1587 N N . ARG A 1 197 ? 22.702 -4.839 -34.115 1.00 93.81 197 ARG A N 1
ATOM 1588 C CA . ARG A 1 197 ? 22.945 -5.562 -35.373 1.00 93.81 197 ARG A CA 1
ATOM 1589 C C . ARG A 1 197 ? 22.656 -4.679 -36.580 1.00 93.81 197 ARG A C 1
ATOM 1591 O O . ARG A 1 197 ? 23.476 -4.641 -37.493 1.00 93.81 197 ARG A O 1
ATOM 1598 N N . LYS A 1 198 ? 21.543 -3.934 -36.571 1.00 90.88 198 LYS A N 1
ATOM 1599 C CA . LYS A 1 198 ? 21.215 -2.953 -37.621 1.00 90.88 198 LYS A CA 1
ATOM 1600 C C . LYS A 1 198 ? 22.289 -1.870 -37.721 1.00 90.88 198 LYS A C 1
ATOM 1602 O O . LYS A 1 198 ? 22.742 -1.573 -38.822 1.00 90.88 198 LYS A O 1
ATOM 1607 N N . THR A 1 199 ? 22.750 -1.344 -36.588 1.00 87.62 199 THR A N 1
ATOM 1608 C CA . THR A 1 199 ? 23.801 -0.314 -36.542 1.00 87.62 199 THR A CA 1
ATOM 1609 C C . THR A 1 199 ? 25.141 -0.840 -37.071 1.00 87.62 199 THR A C 1
ATOM 1611 O O . THR A 1 199 ? 25.791 -0.170 -37.872 1.00 87.62 199 THR A O 1
ATOM 1614 N N . LYS A 1 200 ? 25.536 -2.064 -36.692 1.00 88.50 200 LYS A N 1
ATOM 1615 C CA . LYS A 1 200 ? 26.746 -2.744 -37.191 1.00 88.50 200 LYS A CA 1
ATOM 1616 C C . LYS A 1 200 ? 26.644 -3.068 -38.689 1.00 88.50 200 LYS A C 1
ATOM 1618 O O . LYS A 1 200 ? 27.599 -2.858 -39.424 1.00 88.50 200 LYS A O 1
ATOM 1623 N N . ALA A 1 201 ? 25.494 -3.542 -39.168 1.00 90.75 201 ALA A N 1
ATOM 1624 C CA . ALA A 1 201 ? 25.283 -3.807 -40.593 1.00 90.75 201 ALA A CA 1
ATOM 1625 C C . ALA A 1 201 ? 25.336 -2.514 -41.421 1.00 90.75 201 ALA A C 1
ATOM 1627 O O . ALA A 1 201 ? 26.005 -2.464 -42.452 1.00 90.75 201 ALA A O 1
ATOM 1628 N N . PHE A 1 202 ? 24.681 -1.453 -40.942 1.00 88.50 202 PHE A N 1
ATOM 1629 C CA . PHE A 1 202 ? 24.704 -0.144 -41.584 1.00 88.50 202 PHE A CA 1
ATOM 1630 C C . PHE A 1 202 ? 26.122 0.435 -41.653 1.00 88.50 202 PHE A C 1
ATOM 1632 O O . PHE A 1 202 ? 26.511 0.931 -42.708 1.00 88.50 202 PHE A O 1
ATOM 1639 N N . SER A 1 203 ? 26.919 0.317 -40.583 1.00 83.69 203 SER A N 1
ATOM 1640 C CA . SER A 1 203 ? 28.308 0.787 -40.602 1.00 83.69 203 SER A CA 1
ATOM 1641 C C . SER A 1 203 ? 29.178 -0.008 -41.578 1.00 83.69 203 SER A C 1
ATOM 1643 O O . SER A 1 203 ? 29.958 0.589 -42.311 1.00 83.69 203 SER A O 1
ATOM 1645 N N . VAL A 1 204 ? 29.020 -1.334 -41.672 1.00 89.94 204 VAL A N 1
ATOM 1646 C CA . VAL A 1 204 ? 29.739 -2.151 -42.669 1.00 89.94 204 VAL A CA 1
ATOM 1647 C C . VAL A 1 204 ? 29.380 -1.727 -44.097 1.00 89.94 204 VAL A C 1
ATOM 1649 O O . VAL A 1 204 ? 30.278 -1.517 -44.916 1.00 89.94 204 VAL A O 1
ATOM 1652 N N . ILE A 1 205 ? 28.086 -1.548 -44.391 1.00 90.00 205 ILE A N 1
ATOM 1653 C CA . ILE A 1 205 ? 27.621 -1.078 -45.705 1.00 90.00 205 ILE A CA 1
ATOM 1654 C C . ILE A 1 205 ? 28.201 0.308 -46.004 1.00 90.00 205 ILE A C 1
ATOM 1656 O O . ILE A 1 205 ? 28.764 0.511 -47.082 1.00 90.00 205 ILE A O 1
ATOM 1660 N N . SER A 1 206 ? 28.136 1.243 -45.054 1.00 82.31 206 SER A N 1
ATOM 1661 C CA . SER A 1 206 ? 28.646 2.598 -45.254 1.00 82.31 206 SER A CA 1
ATOM 1662 C C . SER A 1 206 ? 30.162 2.597 -45.485 1.00 82.31 206 SER A C 1
ATOM 1664 O O . SER A 1 206 ? 30.612 3.183 -46.465 1.00 82.31 206 SER A O 1
ATOM 1666 N N . TYR A 1 207 ? 30.952 1.864 -44.689 1.00 85.81 207 TYR A N 1
ATOM 1667 C CA . TYR A 1 207 ? 32.399 1.723 -44.903 1.00 85.81 207 TYR A CA 1
ATOM 1668 C C . TYR A 1 207 ? 32.737 1.145 -46.279 1.00 85.81 207 TYR A C 1
ATOM 1670 O O . TYR A 1 207 ? 33.642 1.655 -46.941 1.00 85.81 207 TYR A O 1
ATOM 1678 N N . SER A 1 208 ? 32.001 0.128 -46.737 1.00 85.62 208 SER A N 1
ATOM 1679 C CA . SER A 1 208 ? 32.215 -0.448 -48.070 1.00 85.62 208 SER A CA 1
ATOM 1680 C C . SER A 1 208 ? 31.944 0.567 -49.190 1.00 85.62 208 SER A C 1
ATOM 1682 O O . SER A 1 208 ? 32.761 0.713 -50.099 1.00 85.62 208 SER A O 1
ATOM 1684 N N . LEU A 1 209 ? 30.860 1.345 -49.084 1.00 83.00 209 LEU A N 1
ATOM 1685 C CA . LEU A 1 209 ? 30.503 2.382 -50.053 1.00 83.00 209 LEU A CA 1
ATOM 1686 C C . LEU A 1 209 ? 31.510 3.544 -50.046 1.00 83.00 209 LEU A C 1
ATOM 1688 O O . LEU A 1 209 ? 31.907 4.039 -51.105 1.00 83.00 209 LEU A O 1
ATOM 1692 N N . GLY A 1 210 ? 31.982 3.935 -48.860 1.00 82.06 210 GLY A N 1
ATOM 1693 C CA . GLY A 1 210 ? 33.043 4.925 -48.687 1.00 82.06 210 GLY A CA 1
ATOM 1694 C C . GLY A 1 210 ? 34.364 4.482 -49.319 1.00 82.06 210 GLY A C 1
ATOM 1695 O O . GLY A 1 210 ? 34.988 5.264 -50.035 1.00 82.06 210 GLY A O 1
ATOM 1696 N N . ALA A 1 211 ? 34.762 3.219 -49.130 1.00 84.94 211 ALA A N 1
ATOM 1697 C CA . ALA A 1 211 ? 35.979 2.660 -49.722 1.00 84.94 211 ALA A CA 1
ATOM 1698 C C . ALA A 1 211 ? 35.915 2.612 -51.257 1.00 84.94 211 ALA A C 1
ATOM 1700 O O . ALA A 1 211 ? 36.872 3.007 -51.923 1.00 84.94 211 ALA A O 1
ATOM 1701 N N . VAL A 1 212 ? 34.777 2.191 -51.822 1.00 84.19 212 VAL A N 1
ATOM 1702 C CA . VAL A 1 212 ? 34.548 2.202 -53.277 1.00 84.19 212 VAL A CA 1
ATOM 1703 C C . VAL A 1 212 ? 34.642 3.627 -53.822 1.00 84.19 212 VAL A C 1
ATOM 1705 O O . VAL A 1 212 ? 35.356 3.871 -54.794 1.00 84.19 212 VAL A O 1
ATOM 1708 N N . THR A 1 213 ? 33.987 4.589 -53.169 1.00 80.06 213 THR A N 1
ATOM 1709 C CA . THR A 1 213 ? 34.012 5.992 -53.608 1.00 80.06 213 THR A CA 1
ATOM 1710 C C . THR A 1 213 ? 35.419 6.585 -53.535 1.00 80.06 213 THR A C 1
ATOM 1712 O O . THR A 1 213 ? 35.854 7.266 -54.463 1.00 80.06 213 THR A O 1
ATOM 1715 N N . PHE A 1 214 ? 36.168 6.276 -52.473 1.00 82.00 214 PHE A N 1
ATOM 1716 C CA . PHE A 1 214 ? 37.563 6.683 -52.332 1.00 82.00 214 PHE A CA 1
ATOM 1717 C C . PHE A 1 214 ? 38.454 6.089 -53.431 1.00 82.00 214 PHE A C 1
ATOM 1719 O O . PHE A 1 214 ? 39.253 6.811 -54.022 1.00 82.00 214 PHE A O 1
ATOM 1726 N N . PHE A 1 215 ? 38.294 4.802 -53.753 1.00 82.69 215 PHE A N 1
ATOM 1727 C CA . PHE A 1 215 ? 39.043 4.140 -54.824 1.00 82.69 215 PHE A CA 1
ATOM 1728 C C . PHE A 1 215 ? 38.818 4.821 -56.182 1.00 82.69 215 PHE A C 1
ATOM 1730 O O . PHE A 1 215 ? 39.784 5.149 -56.875 1.00 82.69 215 PHE A O 1
ATOM 1737 N N . PHE A 1 216 ? 37.559 5.111 -56.535 1.00 76.25 216 PHE A N 1
ATOM 1738 C CA . PHE A 1 216 ? 37.229 5.849 -57.759 1.00 76.25 216 PHE A CA 1
ATOM 1739 C C . PHE A 1 216 ? 37.787 7.278 -57.752 1.00 76.25 216 PHE A C 1
ATOM 1741 O O . PHE A 1 216 ? 38.301 7.732 -58.773 1.00 76.25 216 PHE A O 1
ATOM 1748 N N . ALA A 1 217 ? 37.749 7.974 -56.613 1.00 76.06 217 ALA A N 1
ATOM 1749 C CA . ALA A 1 217 ? 38.311 9.319 -56.490 1.00 76.06 217 ALA A CA 1
ATOM 1750 C C . ALA A 1 217 ? 39.848 9.340 -56.606 1.00 76.06 217 ALA A C 1
ATOM 1752 O O . ALA A 1 217 ? 40.402 10.273 -57.188 1.00 76.06 217 ALA A O 1
ATOM 1753 N N . ALA A 1 218 ? 40.532 8.322 -56.074 1.00 81.31 218 ALA A N 1
ATOM 1754 C CA . ALA A 1 218 ? 41.991 8.238 -56.049 1.00 81.31 218 ALA A CA 1
ATOM 1755 C C . ALA A 1 218 ? 42.595 7.785 -57.389 1.00 81.31 218 ALA A C 1
ATOM 1757 O O . ALA A 1 218 ? 43.620 8.317 -57.812 1.00 81.31 218 ALA A O 1
ATOM 1758 N N . ILE A 1 219 ? 41.973 6.810 -58.059 1.00 79.94 219 ILE A N 1
ATOM 1759 C CA . ILE A 1 219 ? 42.502 6.194 -59.292 1.00 79.94 219 ILE A CA 1
ATOM 1760 C C . ILE A 1 219 ? 41.863 6.791 -60.550 1.00 79.94 219 ILE A C 1
ATOM 1762 O O . ILE A 1 219 ? 42.473 6.784 -61.618 1.00 79.94 219 ILE A O 1
ATOM 1766 N N . GLY A 1 220 ? 40.661 7.363 -60.441 1.00 71.75 220 GLY A N 1
ATOM 1767 C CA . GLY A 1 220 ? 39.987 8.035 -61.552 1.00 71.75 220 GLY A CA 1
ATOM 1768 C C . GLY A 1 220 ? 40.902 9.009 -62.306 1.00 71.75 220 GLY A C 1
ATOM 1769 O O . GLY A 1 220 ? 41.057 8.850 -63.515 1.00 71.75 220 GLY A O 1
ATOM 1770 N N . PRO A 1 221 ? 41.596 9.945 -61.629 1.00 72.06 221 PRO A N 1
ATOM 1771 C CA . PRO A 1 221 ? 42.475 10.905 -62.296 1.00 72.06 221 PRO A CA 1
ATOM 1772 C C . PRO A 1 221 ? 43.621 10.269 -63.100 1.00 72.06 221 PRO A C 1
ATOM 1774 O O . PRO A 1 221 ? 43.989 10.795 -64.148 1.00 72.06 221 PRO A O 1
ATOM 1777 N N . SER A 1 222 ? 44.187 9.146 -62.642 1.00 75.12 222 SER A N 1
ATOM 1778 C CA . SER A 1 222 ? 45.334 8.496 -63.292 1.00 75.12 222 SER A CA 1
ATOM 1779 C C . SER A 1 222 ? 44.937 7.594 -64.460 1.00 75.12 222 SER A C 1
ATOM 1781 O O . SER A 1 222 ? 45.655 7.558 -65.456 1.00 75.12 222 SER A O 1
ATOM 1783 N N . LEU A 1 223 ? 43.774 6.934 -64.402 1.00 68.12 223 LEU A N 1
ATOM 1784 C CA . LEU A 1 223 ? 43.209 6.217 -65.556 1.00 68.12 223 LEU A CA 1
ATOM 1785 C C . LEU A 1 223 ? 42.861 7.172 -66.714 1.00 68.12 223 LEU A C 1
ATOM 1787 O O . LEU A 1 223 ? 42.934 6.795 -67.884 1.00 68.12 223 LEU A O 1
ATOM 1791 N N . LEU A 1 224 ? 42.538 8.427 -66.397 1.00 59.69 224 LEU A N 1
ATOM 1792 C CA . LEU A 1 224 ? 42.034 9.422 -67.349 1.00 59.69 224 LEU A CA 1
ATOM 1793 C C . LEU A 1 224 ? 43.091 10.311 -67.987 1.00 59.69 224 LEU A C 1
ATOM 1795 O O . LEU A 1 224 ? 42.788 11.014 -68.947 1.00 59.69 224 LEU A O 1
ATOM 1799 N N . ALA A 1 225 ? 44.340 10.240 -67.535 1.00 63.16 225 ALA A N 1
ATOM 1800 C CA . ALA A 1 225 ? 45.448 10.889 -68.230 1.00 63.16 225 ALA A CA 1
ATOM 1801 C C . ALA A 1 225 ? 45.719 10.281 -69.628 1.00 63.16 225 ALA A C 1
ATOM 1803 O O . ALA A 1 225 ? 46.593 10.774 -70.337 1.00 63.16 225 ALA A O 1
ATOM 1804 N N . SER A 1 226 ? 44.997 9.219 -70.024 1.00 60.91 226 SER A N 1
ATOM 1805 C CA . SER A 1 226 ? 45.299 8.422 -71.216 1.00 60.91 226 SER A CA 1
ATOM 1806 C C . SER A 1 226 ? 44.405 8.638 -72.452 1.00 60.91 226 SER A C 1
ATOM 1808 O O . SER A 1 226 ? 44.877 8.320 -73.538 1.00 60.91 226 SER A O 1
ATOM 1810 N N . GLU A 1 227 ? 43.200 9.238 -72.382 1.00 59.31 227 GLU A N 1
ATOM 1811 C CA . GLU A 1 227 ? 42.337 9.419 -73.578 1.00 59.31 227 GLU A CA 1
ATOM 1812 C C . GLU A 1 227 ? 41.448 10.687 -73.578 1.00 59.31 227 GLU A C 1
ATOM 1814 O O . GLU A 1 227 ? 41.030 11.181 -72.530 1.00 59.31 227 GLU A O 1
ATOM 1819 N N . GLN A 1 228 ? 41.146 11.193 -74.790 1.00 65.38 228 GLN A N 1
ATOM 1820 C CA . GLN A 1 228 ? 40.422 12.437 -75.149 1.00 65.38 228 GLN A CA 1
ATOM 1821 C C . GLN A 1 228 ? 38.942 12.491 -74.697 1.00 65.38 228 GLN A C 1
ATOM 1823 O O . GLN A 1 228 ? 38.029 12.704 -75.496 1.00 65.38 228 GLN A O 1
ATOM 1828 N N . THR A 1 229 ? 38.669 12.307 -73.411 1.00 56.62 229 THR A N 1
ATOM 1829 C CA . THR A 1 229 ? 37.320 12.465 -72.852 1.00 56.62 229 THR A CA 1
ATOM 1830 C C . THR A 1 229 ? 36.947 13.948 -72.662 1.00 56.62 229 THR A C 1
ATOM 1832 O O . THR A 1 229 ? 37.804 14.773 -72.333 1.00 56.62 229 THR A O 1
ATOM 1835 N N . PRO A 1 230 ? 35.671 14.335 -72.869 1.00 58.16 230 PRO A N 1
ATOM 1836 C CA . PRO A 1 230 ? 35.222 15.716 -72.702 1.00 58.16 230 PRO A CA 1
ATOM 1837 C C . PRO A 1 230 ? 35.294 16.141 -71.226 1.00 58.16 230 PRO A C 1
ATOM 1839 O O . PRO A 1 230 ? 34.612 15.595 -70.358 1.00 58.16 230 PRO A O 1
ATOM 1842 N N . SER A 1 231 ? 36.122 17.150 -70.957 1.00 69.12 231 SER A N 1
ATOM 1843 C CA . SER A 1 231 ? 36.641 17.524 -69.633 1.00 69.12 231 SER A CA 1
ATOM 1844 C C . SER A 1 231 ? 35.596 17.903 -68.575 1.00 69.12 231 SER A C 1
ATOM 1846 O O . SER A 1 231 ? 35.829 17.697 -67.386 1.00 69.12 231 SER A O 1
ATOM 1848 N N . ASN A 1 232 ? 34.437 18.444 -68.958 1.00 78.88 232 ASN A N 1
ATOM 1849 C CA . ASN A 1 232 ? 33.526 19.072 -67.992 1.00 78.88 232 ASN A CA 1
ATOM 1850 C C . ASN A 1 232 ? 32.707 18.069 -67.165 1.00 78.88 232 ASN A C 1
ATOM 1852 O O . ASN A 1 232 ? 32.662 18.196 -65.944 1.00 78.88 232 ASN A O 1
ATOM 1856 N N . LEU A 1 233 ? 32.086 17.058 -67.791 1.00 74.25 233 LEU A N 1
ATOM 1857 C CA . LEU A 1 233 ? 31.284 16.050 -67.072 1.00 74.25 233 LEU A CA 1
ATOM 1858 C C . LEU A 1 233 ? 32.136 15.317 -66.026 1.00 74.25 233 LEU A C 1
ATOM 1860 O O . LEU A 1 233 ? 31.673 15.028 -64.925 1.00 74.25 233 LEU A O 1
ATOM 1864 N N . PHE A 1 234 ? 33.402 15.070 -66.355 1.00 71.44 234 PHE A N 1
ATOM 1865 C CA . PHE A 1 234 ? 34.315 14.379 -65.464 1.00 71.44 234 PHE A CA 1
ATOM 1866 C C . PHE A 1 234 ? 34.717 15.222 -64.245 1.00 71.44 234 PHE A C 1
ATOM 1868 O O . PHE A 1 234 ? 34.690 14.719 -63.122 1.00 71.44 234 PHE A O 1
ATOM 1875 N N . ILE A 1 235 ? 35.010 16.515 -64.436 1.00 77.12 235 ILE A N 1
ATOM 1876 C CA . ILE A 1 235 ? 35.263 17.445 -63.322 1.00 77.12 235 ILE A CA 1
ATOM 1877 C C . ILE A 1 235 ? 34.065 17.464 -62.361 1.00 77.12 235 ILE A C 1
ATOM 1879 O O . ILE A 1 235 ? 34.257 17.406 -61.148 1.00 77.12 235 ILE A O 1
ATOM 1883 N N . PHE A 1 236 ? 32.831 17.462 -62.880 1.00 80.12 236 PHE A N 1
ATOM 1884 C CA . PHE A 1 236 ? 31.629 17.372 -62.044 1.00 80.12 236 PHE A CA 1
ATOM 1885 C C . PHE A 1 236 ? 31.551 16.063 -61.251 1.00 80.12 236 PHE A C 1
ATOM 1887 O O . PHE A 1 236 ? 31.274 16.106 -60.053 1.00 80.12 236 PHE A O 1
ATOM 1894 N N . ILE A 1 237 ? 31.832 14.914 -61.876 1.00 76.56 237 ILE A N 1
ATOM 1895 C CA . ILE A 1 237 ? 31.854 13.609 -61.192 1.00 76.56 237 ILE A CA 1
ATOM 1896 C C . ILE A 1 237 ? 32.923 13.589 -60.089 1.00 76.56 237 ILE A C 1
ATOM 1898 O O . ILE A 1 237 ? 32.664 13.094 -58.990 1.00 76.56 237 ILE A O 1
ATOM 1902 N N . TRP A 1 238 ? 34.101 14.163 -60.342 1.00 78.00 238 TRP A N 1
ATOM 1903 C CA . TRP A 1 238 ? 35.179 14.240 -59.356 1.00 78.00 238 TRP A CA 1
ATOM 1904 C C . TRP A 1 238 ? 34.817 15.143 -58.171 1.00 78.00 238 TRP A C 1
ATOM 1906 O O . TRP A 1 238 ? 34.939 14.718 -57.022 1.00 78.00 238 TRP A O 1
ATOM 1916 N N . ILE A 1 239 ? 34.296 16.350 -58.429 1.00 80.06 239 ILE A N 1
ATOM 1917 C CA . ILE A 1 239 ? 33.833 17.268 -57.375 1.00 80.06 239 ILE A CA 1
ATOM 1918 C C . ILE A 1 239 ? 32.712 16.619 -56.554 1.00 80.06 239 ILE A C 1
ATOM 1920 O O . ILE A 1 239 ? 32.752 16.660 -55.326 1.00 80.06 239 ILE A O 1
ATOM 1924 N N . ALA A 1 240 ? 31.740 15.975 -57.207 1.00 79.12 240 ALA A N 1
ATOM 1925 C CA . ALA A 1 240 ? 30.655 15.274 -56.525 1.00 79.12 240 ALA A CA 1
ATOM 1926 C C . ALA A 1 240 ? 31.178 14.129 -55.641 1.00 79.12 240 ALA A C 1
ATOM 1928 O O . ALA A 1 240 ? 30.730 13.978 -54.506 1.00 79.12 240 ALA A O 1
ATOM 1929 N N . SER A 1 241 ? 32.171 13.373 -56.119 1.00 76.94 241 SER A N 1
ATOM 1930 C CA . SER A 1 241 ? 32.808 12.291 -55.354 1.00 76.94 241 SER A CA 1
ATOM 1931 C C . SER A 1 241 ? 33.593 12.822 -54.149 1.00 76.94 241 SER A C 1
ATOM 1933 O O . SER A 1 241 ? 33.515 12.251 -53.062 1.00 76.94 241 SER A O 1
ATOM 1935 N N . ALA A 1 242 ? 34.309 13.940 -54.306 1.00 77.56 242 ALA A N 1
ATOM 1936 C CA . ALA A 1 242 ? 35.049 14.587 -53.224 1.00 77.56 242 ALA A CA 1
ATOM 1937 C C . ALA A 1 242 ? 34.114 15.160 -52.145 1.00 77.56 242 ALA A C 1
ATOM 1939 O O . ALA A 1 242 ? 34.352 14.967 -50.952 1.00 77.56 242 ALA A O 1
ATOM 1940 N N . LEU A 1 243 ? 33.020 15.814 -52.554 1.00 80.38 243 LEU A N 1
ATOM 1941 C CA . LEU A 1 243 ? 31.987 16.293 -51.634 1.00 80.38 243 LEU A CA 1
ATOM 1942 C C . LEU A 1 243 ? 31.317 15.130 -50.902 1.00 80.38 243 LEU A C 1
ATOM 1944 O O . LEU A 1 243 ? 31.188 15.176 -49.681 1.00 80.38 243 LEU A O 1
ATOM 1948 N N . TYR A 1 244 ? 30.953 14.063 -51.619 1.00 82.44 244 TYR A N 1
ATOM 1949 C CA . TYR A 1 244 ? 30.404 12.855 -51.007 1.00 82.44 244 TYR A CA 1
ATOM 1950 C C . TYR A 1 244 ? 31.358 12.274 -49.958 1.00 82.44 244 TYR A C 1
ATOM 1952 O O . TYR A 1 244 ? 30.936 11.989 -48.839 1.00 82.44 244 TYR A O 1
ATOM 1960 N N . PHE A 1 245 ? 32.650 12.157 -50.280 1.00 79.62 245 PHE A N 1
ATOM 1961 C CA . PHE A 1 245 ? 33.657 11.664 -49.342 1.00 79.62 245 PHE A CA 1
ATOM 1962 C C . PHE A 1 245 ? 33.778 12.556 -48.097 1.00 79.62 245 PHE A C 1
ATOM 1964 O O . PHE A 1 245 ? 33.846 12.046 -46.981 1.00 79.62 245 PHE A O 1
ATOM 1971 N N . MET A 1 246 ? 33.740 13.882 -48.258 1.00 81.69 246 MET A N 1
ATOM 1972 C CA . MET A 1 246 ? 33.751 14.817 -47.130 1.00 81.69 246 MET A CA 1
ATOM 1973 C C . MET A 1 246 ? 32.530 14.617 -46.219 1.00 81.69 246 MET A C 1
ATOM 1975 O O . MET A 1 246 ? 32.695 14.453 -45.010 1.00 81.69 246 MET A O 1
ATOM 1979 N N . PHE A 1 247 ? 31.318 14.559 -46.784 1.00 83.12 247 PHE A N 1
ATOM 1980 C CA . PHE A 1 247 ? 30.097 14.302 -46.010 1.00 83.12 247 PHE A CA 1
ATOM 1981 C C . PHE A 1 247 ? 30.129 12.939 -45.317 1.00 83.12 247 PHE A C 1
ATOM 1983 O O . PHE A 1 247 ? 29.733 12.829 -44.158 1.00 83.12 247 PHE A O 1
ATOM 1990 N N . PHE A 1 248 ? 30.648 11.920 -45.999 1.00 82.00 248 PHE A N 1
ATOM 1991 C CA . PHE A 1 248 ? 30.825 10.581 -45.456 1.00 82.00 248 PHE A CA 1
ATOM 1992 C C . PHE A 1 248 ? 31.749 10.576 -44.228 1.00 82.00 248 PHE A C 1
ATOM 1994 O O . PHE A 1 248 ? 31.389 10.037 -43.180 1.00 82.00 248 PHE A O 1
ATOM 2001 N N . VAL A 1 249 ? 32.912 11.230 -44.316 1.00 82.75 249 VAL A N 1
ATOM 2002 C CA . VAL A 1 249 ? 33.853 11.354 -43.192 1.00 82.75 249 VAL A CA 1
ATOM 2003 C C . VAL A 1 249 ? 33.222 12.127 -42.033 1.00 82.75 249 VAL A C 1
ATOM 2005 O O . VAL A 1 249 ? 33.274 11.662 -40.894 1.00 82.75 249 VAL A O 1
ATOM 2008 N N . CYS A 1 250 ? 32.574 13.264 -42.304 1.00 85.62 250 CYS A N 1
ATOM 2009 C CA . CYS A 1 250 ? 31.886 14.046 -41.276 1.00 85.62 250 CYS A CA 1
ATOM 2010 C C . CYS A 1 250 ? 30.796 13.231 -40.565 1.00 85.62 250 CYS A C 1
ATOM 2012 O O . CYS A 1 250 ? 30.730 13.241 -39.336 1.00 85.62 250 CYS A O 1
ATOM 2014 N N . TYR A 1 251 ? 29.984 12.479 -41.311 1.00 85.12 251 TYR A N 1
ATOM 2015 C CA . TYR A 1 251 ? 28.954 11.603 -40.753 1.00 85.12 251 TYR A CA 1
ATOM 2016 C C . TYR A 1 251 ? 29.547 10.542 -39.811 1.00 85.12 251 TYR A C 1
ATOM 2018 O O . TYR A 1 251 ? 29.055 10.350 -38.697 1.00 85.12 251 TYR A O 1
ATOM 2026 N N . HIS A 1 252 ? 30.651 9.904 -40.206 1.00 81.00 252 HIS A N 1
ATOM 2027 C CA . HIS A 1 252 ? 31.329 8.913 -39.369 1.00 81.00 252 HIS A CA 1
ATOM 2028 C C . HIS A 1 252 ? 31.985 9.515 -38.119 1.00 81.00 252 HIS A C 1
ATOM 2030 O O . HIS A 1 252 ? 31.963 8.878 -37.064 1.00 81.00 252 HIS A O 1
ATOM 2036 N N . ILE A 1 253 ? 32.508 10.742 -38.193 1.00 84.69 253 ILE A N 1
ATOM 2037 C CA . ILE A 1 253 ? 33.004 11.469 -37.015 1.00 84.69 253 ILE A CA 1
ATOM 2038 C C . ILE A 1 253 ? 31.855 11.740 -36.035 1.00 84.69 253 ILE A C 1
ATOM 2040 O O . ILE A 1 253 ? 32.003 11.483 -34.842 1.00 84.69 253 ILE A O 1
ATOM 2044 N N . VAL A 1 254 ? 30.693 12.193 -36.519 1.00 87.75 254 VAL A N 1
ATOM 2045 C CA . VAL A 1 254 ? 29.511 12.431 -35.670 1.00 87.75 254 VAL A CA 1
ATOM 2046 C C . VAL A 1 254 ? 29.037 11.137 -35.003 1.00 87.75 254 VAL A C 1
ATOM 2048 O O . VAL A 1 254 ? 28.757 11.139 -33.804 1.00 87.75 254 VAL A O 1
ATOM 2051 N N . LEU A 1 255 ? 28.998 10.017 -35.733 1.00 83.06 255 LEU A N 1
ATOM 2052 C CA . LEU A 1 255 ? 28.675 8.711 -35.151 1.00 83.06 255 LEU A CA 1
ATOM 2053 C C . LEU A 1 255 ? 29.686 8.281 -34.080 1.00 83.06 255 LEU A C 1
ATOM 2055 O O . LEU A 1 255 ? 29.278 7.787 -33.030 1.00 83.06 255 LEU A O 1
ATOM 2059 N N . ALA A 1 256 ? 30.985 8.489 -34.313 1.00 82.19 256 ALA A N 1
ATOM 2060 C CA . ALA A 1 256 ? 32.025 8.172 -33.338 1.00 82.19 256 ALA A CA 1
ATOM 2061 C C . ALA A 1 256 ? 31.890 9.023 -32.066 1.00 82.19 256 ALA A C 1
ATOM 2063 O O . ALA A 1 256 ? 31.956 8.486 -30.962 1.00 82.19 256 ALA A O 1
ATOM 2064 N N . ILE A 1 257 ? 31.624 10.327 -32.208 1.00 87.81 257 ILE A N 1
ATOM 2065 C CA . ILE A 1 257 ? 31.357 11.222 -31.075 1.00 87.81 257 ILE A CA 1
ATOM 2066 C C . ILE A 1 257 ? 30.125 10.743 -30.305 1.00 87.81 257 ILE A C 1
ATOM 2068 O O . ILE A 1 257 ? 30.194 10.589 -29.089 1.00 87.81 257 ILE A O 1
ATOM 2072 N N . ARG A 1 258 ? 29.017 10.444 -30.995 1.00 86.50 258 ARG A N 1
ATOM 2073 C CA . ARG A 1 258 ? 27.793 9.935 -30.359 1.00 86.50 258 ARG A CA 1
ATOM 2074 C C . ARG A 1 258 ? 28.043 8.625 -29.606 1.00 86.50 258 ARG A C 1
ATOM 2076 O O . ARG A 1 258 ? 27.546 8.463 -28.497 1.00 86.50 258 ARG A O 1
ATOM 2083 N N . PHE A 1 259 ? 28.831 7.712 -30.175 1.00 82.69 259 PHE A N 1
ATOM 2084 C CA . PHE A 1 259 ? 29.207 6.455 -29.524 1.00 82.69 259 PHE A CA 1
ATOM 2085 C C . PHE A 1 259 ? 30.034 6.687 -28.250 1.00 82.69 259 PHE A C 1
ATOM 2087 O O . PHE A 1 259 ? 29.759 6.079 -27.217 1.00 82.69 259 PHE A O 1
ATOM 2094 N N . VAL A 1 260 ? 31.013 7.596 -28.297 1.00 86.69 260 VAL A N 1
ATOM 2095 C CA . VAL A 1 260 ? 31.821 7.967 -27.125 1.00 86.69 260 VAL A CA 1
ATOM 2096 C C . VAL A 1 260 ? 30.960 8.629 -26.049 1.00 86.69 260 VAL A C 1
ATOM 2098 O O . VAL A 1 260 ? 31.072 8.259 -24.883 1.00 86.69 260 VAL A O 1
ATOM 2101 N N . LEU A 1 261 ? 30.070 9.551 -26.428 1.00 86.94 261 LEU A N 1
ATOM 2102 C CA . LEU A 1 261 ? 29.162 10.219 -25.493 1.00 86.94 261 LEU A CA 1
ATOM 2103 C C . LEU A 1 261 ? 28.235 9.222 -24.795 1.00 86.94 261 LEU A C 1
ATOM 2105 O O . LEU A 1 261 ? 28.131 9.265 -23.576 1.00 86.94 261 LEU A O 1
ATOM 2109 N N . ARG A 1 262 ? 27.647 8.272 -25.530 1.00 85.44 262 ARG A N 1
ATOM 2110 C CA . ARG A 1 262 ? 26.796 7.227 -24.941 1.00 85.44 262 ARG A CA 1
ATOM 2111 C C . ARG A 1 262 ? 27.552 6.342 -23.947 1.00 85.44 262 ARG A C 1
ATOM 2113 O O . ARG A 1 262 ? 27.003 5.946 -22.930 1.00 85.44 262 ARG A O 1
ATOM 2120 N N . LYS A 1 263 ? 28.829 6.053 -24.217 1.00 81.31 263 LYS A N 1
ATOM 2121 C CA . LYS A 1 263 ? 29.677 5.266 -23.309 1.00 81.31 263 LYS A CA 1
ATOM 2122 C C . LYS A 1 263 ? 30.065 6.033 -22.041 1.00 81.31 263 LYS A C 1
ATOM 2124 O O . LYS A 1 263 ? 30.239 5.416 -20.996 1.00 81.31 263 LYS A O 1
ATOM 2129 N N . LEU A 1 264 ? 30.252 7.348 -22.143 1.00 88.56 264 LEU A N 1
ATOM 2130 C CA . LEU A 1 264 ? 30.601 8.204 -21.006 1.00 88.56 264 LEU A CA 1
ATOM 2131 C C . LEU A 1 264 ? 29.380 8.586 -20.159 1.00 88.56 264 LEU A C 1
ATOM 2133 O O . LEU A 1 264 ? 29.530 8.796 -18.960 1.00 88.56 264 LEU A O 1
ATOM 2137 N N . PHE A 1 265 ? 28.197 8.663 -20.772 1.00 91.25 265 PHE A N 1
ATOM 2138 C CA . PHE A 1 265 ? 26.959 9.138 -20.151 1.00 91.25 265 PHE A CA 1
ATOM 2139 C C . PHE A 1 265 ? 25.779 8.201 -20.473 1.00 91.25 265 PHE A C 1
ATOM 2141 O O . PHE A 1 265 ? 24.875 8.599 -21.212 1.00 91.25 265 PHE A O 1
ATOM 2148 N N . PRO A 1 266 ? 25.779 6.958 -19.952 1.00 80.94 266 PRO A N 1
ATOM 2149 C CA . PRO A 1 266 ? 24.739 5.972 -20.256 1.00 80.94 266 PRO A CA 1
ATOM 2150 C C . PRO A 1 266 ? 23.343 6.417 -19.798 1.00 80.94 266 PRO A C 1
ATOM 2152 O O . PRO A 1 266 ? 22.364 6.124 -20.473 1.00 80.94 266 PRO A O 1
ATOM 2155 N N . ASP A 1 267 ? 23.250 7.195 -18.717 1.00 84.44 267 ASP A N 1
ATOM 2156 C CA . ASP A 1 267 ? 21.964 7.629 -18.152 1.00 84.44 267 ASP A CA 1
ATOM 2157 C C . ASP A 1 267 ? 21.292 8.767 -18.947 1.00 84.44 267 ASP A C 1
ATOM 2159 O O . ASP A 1 267 ? 20.141 9.111 -18.690 1.00 84.44 267 ASP A O 1
ATOM 2163 N N . TYR A 1 268 ? 21.996 9.361 -19.920 1.00 74.94 268 TYR A N 1
ATOM 2164 C CA . TYR A 1 268 ? 21.504 10.482 -20.731 1.00 74.94 268 TYR A CA 1
ATOM 2165 C C . TYR A 1 268 ? 21.169 10.096 -22.189 1.00 74.94 268 TYR A C 1
ATOM 2167 O O . TYR A 1 268 ? 20.644 10.944 -22.915 1.00 74.94 268 TYR A O 1
ATOM 2175 N N . PHE A 1 269 ? 21.485 8.866 -22.639 1.00 56.22 269 PHE A N 1
ATOM 2176 C CA . PHE A 1 269 ? 21.406 8.443 -24.055 1.00 56.22 269 PHE A CA 1
ATOM 2177 C C . PHE A 1 269 ? 21.017 6.974 -24.300 1.00 56.22 269 PHE A C 1
ATOM 2179 O O . PHE A 1 269 ? 20.073 6.763 -25.091 1.00 56.22 269 PHE A O 1
#

Organism: NCBI:txid649104

Radius of gyration: 35.35 Å; chains: 1; bounding box: 67×36×112 Å

Sequence (269 aa):
MPTQPYHSLLQVFYFGLVRGIVTKQEISAWADSIIIAQEEPEYFFIELSIATDINELFTAINSVGDTALTPLSARAVLGLIWHRLEAGAIDIEEAISLCSTLTSLDVLTWAETSEIYEFECDLYPYIFIDEESDEIRRESGIRFLSSYAAFSLDNYPEWEEIHTRISRTLADVEADHQLRLAERRVEQEQEHIASERKTKAFSVISYSLGAVTFFFAAIGPSLLASEQTPSNLFIFIWIASALYFMFFVCYHIVLAIRFVLRKLFPDYF

Foldseek 3Di:
DPPVLCLLVLLLVLVCLVLVLDDLVNQLVVLVVQVVVDPDGDVLSVQSNPPPDPVSSNVSSVVPDDNQHALLSLLLNLLSLLVCCVVVVDDLVSSLVSLVVSLVSVRHDPQSNVLSCVLNDPPVVVPDPDPVVPVVSSVSSNVSSVLSNPRDSVVSSCSVVSSVVVCVVVVVVVVVVVVVVVVVVVVVVVVVVVVVVVVVVVVVVLVVVLVVLVVCLPCVVVVPVPDDDDPPVVVVSNVVSVVVNVVSVVVVVVVVVVVVCCVVCVPVD

pLDDT: mean 89.36, std 11.57, range [47.38, 98.75]